Protein AF-A0A967ICH1-F1 (afdb_monomer)

Structure (mmCIF, N/CA/C/O backbone):
data_AF-A0A967ICH1-F1
#
_entry.id   AF-A0A967ICH1-F1
#
loop_
_atom_site.group_PDB
_atom_site.id
_atom_site.type_symbol
_atom_site.label_atom_id
_atom_site.label_alt_id
_atom_site.label_comp_id
_atom_site.label_asym_id
_atom_site.label_entity_id
_atom_site.label_seq_id
_atom_site.pdbx_PDB_ins_code
_atom_site.Cartn_x
_atom_site.Cartn_y
_atom_site.Cartn_z
_atom_site.occupancy
_atom_site.B_iso_or_equiv
_atom_site.auth_seq_id
_atom_site.auth_comp_id
_atom_site.auth_asym_id
_atom_site.auth_atom_id
_atom_site.pdbx_PDB_model_num
ATOM 1 N N . 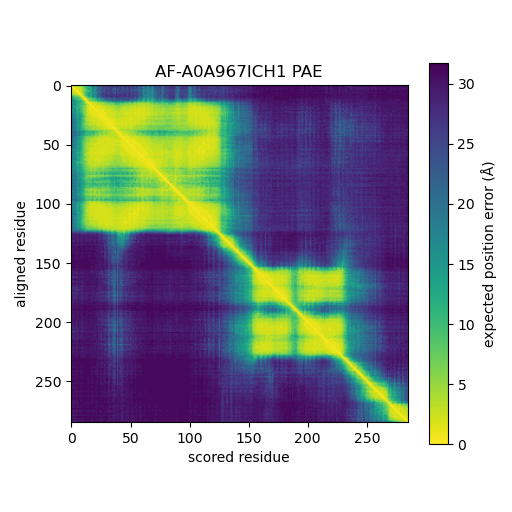VAL A 1 1 ? 42.378 14.847 -12.743 1.00 56.12 1 VAL A N 1
ATOM 2 C CA . VAL A 1 1 ? 42.112 13.665 -11.886 1.00 56.12 1 VAL A CA 1
ATOM 3 C C . VAL A 1 1 ? 40.626 13.331 -11.846 1.00 56.12 1 VAL A C 1
ATOM 5 O O . VAL A 1 1 ? 40.294 12.223 -12.226 1.00 56.12 1 VAL A O 1
ATOM 8 N N . SER A 1 2 ? 39.722 14.270 -11.544 1.00 55.91 2 SER A N 1
ATOM 9 C CA . SER A 1 2 ? 38.267 14.008 -11.501 1.00 55.91 2 SER A CA 1
ATOM 10 C C . SER A 1 2 ? 37.655 13.522 -12.825 1.00 55.91 2 SER A C 1
ATOM 12 O O . SER A 1 2 ? 36.865 12.591 -12.810 1.00 55.91 2 SER A O 1
ATOM 14 N N . TYR A 1 3 ? 38.068 14.068 -13.978 1.00 65.75 3 TYR A N 1
ATOM 15 C CA . TYR A 1 3 ? 37.611 13.594 -15.299 1.00 65.75 3 TYR A CA 1
ATOM 16 C C . TYR A 1 3 ? 38.128 12.183 -15.645 1.00 65.75 3 TYR A C 1
ATOM 18 O O . TYR A 1 3 ? 37.431 11.390 -16.268 1.00 65.75 3 TYR A O 1
ATOM 26 N N . LEU A 1 4 ? 39.340 11.843 -15.194 1.00 68.06 4 LEU A N 1
ATOM 27 C CA . LEU A 1 4 ? 39.956 10.532 -15.421 1.00 68.06 4 LEU A CA 1
ATOM 28 C C . LEU A 1 4 ? 39.374 9.474 -14.471 1.00 68.06 4 LEU A C 1
ATOM 30 O O . LEU A 1 4 ? 39.102 8.357 -14.890 1.00 68.06 4 LEU A O 1
ATOM 34 N N . PHE A 1 5 ? 39.106 9.858 -13.220 1.00 69.12 5 PHE A N 1
ATOM 35 C CA . PHE A 1 5 ? 38.410 9.045 -12.225 1.00 69.12 5 PHE A CA 1
ATOM 36 C C . PHE A 1 5 ? 36.960 8.776 -12.648 1.00 69.12 5 PHE A C 1
ATOM 38 O O . PHE A 1 5 ? 36.510 7.639 -12.597 1.00 69.12 5 PHE A O 1
ATOM 45 N N . TYR A 1 6 ? 36.262 9.789 -13.173 1.00 62.25 6 TYR A N 1
ATOM 46 C CA . TYR A 1 6 ? 34.928 9.638 -13.760 1.00 62.25 6 TYR A CA 1
ATOM 47 C C . TYR A 1 6 ? 34.913 8.639 -14.924 1.00 62.25 6 TYR A C 1
ATOM 49 O O . TYR A 1 6 ? 33.986 7.844 -15.028 1.00 62.25 6 TYR A O 1
ATOM 57 N N . ARG A 1 7 ? 35.952 8.635 -15.771 1.00 61.75 7 ARG A N 1
ATOM 58 C CA . ARG A 1 7 ? 36.054 7.735 -16.931 1.00 61.75 7 ARG A CA 1
ATOM 59 C C . ARG A 1 7 ? 36.493 6.308 -16.570 1.00 61.75 7 ARG A C 1
ATOM 61 O O . ARG A 1 7 ? 36.077 5.385 -17.247 1.00 61.75 7 ARG A O 1
ATOM 68 N N . LEU A 1 8 ? 37.295 6.133 -15.515 1.00 53.84 8 LEU A N 1
ATOM 69 C CA . LEU A 1 8 ? 37.788 4.826 -15.043 1.00 53.84 8 LEU A CA 1
ATOM 70 C C . LEU A 1 8 ? 36.816 4.109 -14.090 1.00 53.84 8 LEU A C 1
ATOM 72 O O . LEU A 1 8 ? 36.860 2.890 -13.984 1.00 53.84 8 LEU A O 1
ATOM 76 N N . VAL A 1 9 ? 35.949 4.851 -13.393 1.00 56.78 9 VAL A N 1
ATOM 77 C CA . VAL A 1 9 ? 34.941 4.302 -12.463 1.00 56.78 9 VAL A CA 1
ATOM 78 C C . VAL A 1 9 ? 33.555 4.166 -13.126 1.00 56.78 9 VAL A C 1
ATOM 80 O O . VAL A 1 9 ? 32.679 3.507 -12.576 1.00 56.78 9 VAL A O 1
ATOM 83 N N . SER A 1 10 ? 33.348 4.740 -14.322 1.00 49.12 10 SER A N 1
ATOM 84 C CA . SER A 1 10 ? 32.055 4.722 -15.043 1.00 49.12 10 SER A CA 1
ATOM 85 C C . SER A 1 10 ? 31.625 3.371 -15.623 1.00 49.12 10 SER A C 1
ATOM 87 O O . SER A 1 10 ? 30.471 3.254 -16.031 1.00 49.12 10 SER A O 1
ATOM 89 N N . ASP A 1 11 ? 32.498 2.363 -15.673 1.00 52.12 11 ASP A N 1
ATOM 90 C CA . ASP A 1 11 ? 32.153 1.074 -16.296 1.00 52.12 11 ASP A CA 1
ATOM 91 C C . ASP A 1 11 ? 31.276 0.173 -15.404 1.00 52.12 11 ASP A C 1
ATOM 93 O O . ASP A 1 11 ? 30.750 -0.834 -15.872 1.00 52.12 11 ASP A O 1
ATOM 97 N N . GLY A 1 12 ? 31.041 0.554 -14.141 1.00 55.78 12 GLY A N 1
ATOM 98 C CA . GLY A 1 12 ? 30.089 -0.108 -13.245 1.00 55.78 12 GLY A CA 1
ATOM 99 C C . GLY A 1 12 ? 28.970 0.831 -12.780 1.00 55.78 12 GLY A C 1
ATOM 100 O O . GLY A 1 12 ? 29.168 2.049 -12.726 1.00 55.78 12 GLY A O 1
ATOM 101 N N . PRO A 1 13 ? 27.783 0.311 -12.411 1.00 56.47 13 PRO A N 1
ATOM 102 C CA . PRO A 1 13 ? 26.790 1.116 -11.710 1.00 56.47 13 PRO A CA 1
ATOM 103 C C . PRO A 1 13 ? 27.432 1.717 -10.457 1.00 56.47 13 PRO A C 1
ATOM 105 O O . PRO A 1 13 ? 27.932 1.006 -9.584 1.00 56.47 13 PRO A O 1
ATOM 108 N N . THR A 1 14 ? 27.463 3.048 -10.383 1.00 71.00 14 THR A N 1
ATOM 109 C CA . THR A 1 14 ? 28.018 3.753 -9.228 1.00 71.00 14 THR A CA 1
ATOM 110 C C . THR A 1 14 ? 27.248 3.335 -7.976 1.00 71.00 14 THR A C 1
ATOM 112 O O . THR A 1 14 ? 26.035 3.134 -8.022 1.00 71.00 14 THR A O 1
ATOM 115 N N . LEU A 1 15 ? 27.925 3.221 -6.831 1.00 74.81 15 LEU A N 1
ATOM 116 C CA . LEU A 1 15 ? 27.295 2.835 -5.557 1.00 74.81 15 LEU A CA 1
ATOM 117 C C . LEU A 1 15 ? 26.055 3.698 -5.230 1.00 74.81 15 LEU A C 1
ATOM 119 O O . LEU A 1 15 ? 25.082 3.229 -4.643 1.00 74.81 15 LEU A O 1
ATOM 123 N N . VAL A 1 16 ? 26.072 4.951 -5.694 1.00 78.88 16 VAL A N 1
ATOM 124 C CA . VAL A 1 16 ? 24.955 5.900 -5.636 1.00 78.88 16 VAL A CA 1
ATOM 125 C C . VAL A 1 16 ? 23.722 5.395 -6.395 1.00 78.88 16 VAL A C 1
ATOM 127 O O . VAL A 1 16 ? 22.623 5.466 -5.853 1.00 78.88 16 VAL A O 1
ATOM 130 N N . ASN A 1 17 ? 23.869 4.841 -7.603 1.00 82.94 17 ASN A N 1
ATOM 131 C CA . ASN A 1 17 ? 22.743 4.312 -8.380 1.00 82.94 17 ASN A CA 1
ATOM 132 C C . ASN A 1 17 ? 22.052 3.148 -7.663 1.00 82.94 17 ASN A C 1
ATOM 134 O O . ASN A 1 17 ? 20.826 3.122 -7.597 1.00 82.94 17 ASN A O 1
ATOM 138 N N . ILE A 1 18 ? 22.817 2.232 -7.065 1.00 84.31 18 ILE A N 1
ATOM 139 C CA . ILE A 1 18 ? 22.260 1.111 -6.288 1.00 84.31 18 ILE A CA 1
ATOM 140 C C . ILE A 1 18 ? 21.469 1.639 -5.078 1.00 84.31 18 ILE A C 1
ATOM 142 O O . ILE A 1 18 ? 20.368 1.158 -4.785 1.00 84.31 18 ILE A O 1
ATOM 146 N N . GLY A 1 19 ? 21.991 2.676 -4.411 1.00 86.56 19 GLY A N 1
ATOM 147 C CA . GLY A 1 19 ? 21.297 3.369 -3.324 1.00 86.56 19 GLY A CA 1
ATOM 148 C C . GLY A 1 19 ? 19.988 4.027 -3.773 1.00 86.56 19 GLY A C 1
ATOM 149 O O . GLY A 1 19 ? 18.962 3.864 -3.116 1.00 86.56 19 GLY A O 1
ATOM 150 N N . LEU A 1 20 ? 19.991 4.709 -4.921 1.00 89.88 20 LEU A N 1
ATOM 151 C CA . LEU A 1 20 ? 18.799 5.346 -5.492 1.00 89.88 20 LEU A CA 1
ATOM 152 C C . LEU A 1 20 ? 17.738 4.317 -5.902 1.00 89.88 20 LEU A C 1
ATOM 154 O O . LEU A 1 20 ? 16.563 4.498 -5.588 1.00 89.88 20 LEU A O 1
ATOM 158 N N . ILE A 1 21 ? 18.139 3.214 -6.540 1.00 90.25 21 ILE A N 1
ATOM 159 C CA . ILE A 1 21 ? 17.236 2.114 -6.915 1.00 90.25 21 ILE A CA 1
ATOM 160 C C . ILE A 1 21 ? 16.555 1.534 -5.668 1.00 90.25 21 ILE A C 1
ATOM 162 O O . ILE A 1 21 ? 15.333 1.357 -5.655 1.00 90.25 21 ILE A O 1
ATOM 166 N N . SER A 1 22 ? 17.327 1.311 -4.600 1.00 91.06 22 SER A N 1
ATOM 167 C CA . SER A 1 22 ? 16.822 0.813 -3.313 1.00 91.06 22 SER A CA 1
ATOM 168 C C . SER A 1 22 ? 15.902 1.820 -2.616 1.00 91.06 22 SER A C 1
ATOM 170 O O . SER A 1 22 ? 14.885 1.437 -2.041 1.00 91.06 22 SER A O 1
ATOM 172 N N . PHE A 1 23 ? 16.210 3.116 -2.695 1.00 93.75 23 PHE A N 1
ATOM 173 C CA . PHE A 1 23 ? 15.355 4.171 -2.150 1.00 93.75 23 PHE A CA 1
ATOM 174 C C . PHE A 1 23 ? 13.996 4.226 -2.861 1.00 93.75 23 PHE A C 1
ATOM 176 O O . PHE A 1 23 ? 12.954 4.295 -2.206 1.00 93.75 23 PHE A O 1
ATOM 183 N N . VAL A 1 24 ? 13.983 4.121 -4.194 1.00 93.12 24 VAL A N 1
ATOM 184 C CA . VAL A 1 24 ? 12.730 4.035 -4.959 1.00 93.12 24 VAL A CA 1
ATOM 185 C C . VAL A 1 24 ? 11.949 2.775 -4.577 1.00 93.12 24 VAL A C 1
ATOM 187 O O . VAL A 1 24 ? 10.729 2.852 -4.431 1.00 93.12 24 VAL A O 1
ATOM 190 N N . ALA A 1 25 ? 12.623 1.647 -4.337 1.00 93.12 25 ALA A N 1
ATOM 191 C CA . ALA A 1 25 ? 11.970 0.431 -3.853 1.00 93.12 25 ALA A CA 1
ATOM 192 C C . ALA A 1 25 ? 11.290 0.653 -2.490 1.00 93.12 25 ALA A C 1
ATOM 194 O O . ALA A 1 25 ? 10.113 0.340 -2.324 1.00 93.12 25 ALA A O 1
ATOM 195 N N . ALA A 1 26 ? 11.992 1.269 -1.533 1.00 94.00 26 ALA A N 1
ATOM 196 C CA . ALA A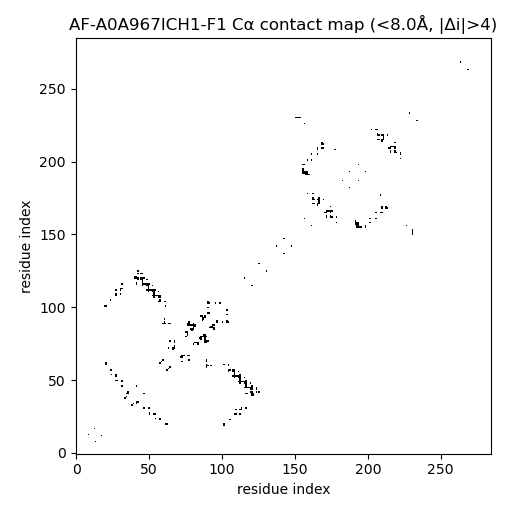 1 26 ? 11.435 1.594 -0.220 1.00 94.00 26 ALA A CA 1
ATOM 197 C C . ALA A 1 26 ? 10.250 2.576 -0.310 1.00 94.00 26 ALA A C 1
ATOM 199 O O . ALA A 1 26 ? 9.275 2.454 0.433 1.00 94.00 26 ALA A O 1
ATOM 200 N N . SER A 1 27 ? 10.285 3.519 -1.256 1.00 93.94 27 SER A N 1
ATOM 201 C CA . SER A 1 27 ? 9.186 4.471 -1.458 1.00 93.94 27 SER A CA 1
ATOM 202 C C . SER A 1 27 ? 7.864 3.806 -1.874 1.00 93.94 27 SER A C 1
ATOM 204 O O . SER A 1 27 ? 6.800 4.368 -1.618 1.00 93.94 27 SER A O 1
ATOM 206 N N . GLN A 1 28 ? 7.897 2.580 -2.417 1.00 93.56 28 GLN A N 1
ATOM 207 C CA . GLN A 1 28 ? 6.691 1.833 -2.803 1.00 93.56 28 GLN A CA 1
ATOM 208 C C . GLN A 1 28 ? 5.793 1.471 -1.615 1.00 93.56 28 GLN A C 1
ATOM 210 O O . GLN A 1 28 ? 4.601 1.228 -1.800 1.00 93.56 28 GLN A O 1
ATOM 215 N N . PHE A 1 29 ? 6.328 1.456 -0.393 1.00 93.94 29 PHE A N 1
ATOM 216 C CA . PHE A 1 29 ? 5.533 1.208 0.810 1.00 93.94 29 PHE A CA 1
ATOM 217 C C . PHE A 1 29 ? 4.752 2.445 1.270 1.00 93.94 29 PHE A C 1
ATOM 219 O O . PHE A 1 29 ? 3.736 2.306 1.953 1.00 93.94 29 PHE A O 1
ATOM 226 N N . ALA A 1 30 ? 5.178 3.653 0.881 1.00 94.19 30 ALA A N 1
ATOM 227 C CA . ALA A 1 30 ? 4.566 4.894 1.348 1.00 94.19 30 ALA A CA 1
ATOM 228 C C . ALA A 1 30 ? 3.066 5.008 0.993 1.00 94.19 30 ALA A C 1
ATOM 230 O O . ALA A 1 30 ? 2.288 5.307 1.900 1.00 94.19 30 ALA A O 1
ATOM 231 N N . PRO A 1 31 ? 2.607 4.710 -0.243 1.00 91.38 31 PRO A N 1
ATOM 232 C CA . PRO A 1 31 ? 1.183 4.726 -0.587 1.00 91.38 31 PRO A CA 1
ATOM 233 C C . PRO A 1 31 ? 0.308 3.849 0.305 1.00 91.38 31 PRO A C 1
ATOM 235 O O . PRO A 1 31 ? -0.762 4.278 0.729 1.00 91.38 31 PRO A O 1
ATOM 238 N N . VAL A 1 32 ? 0.761 2.633 0.613 1.00 92.25 32 VAL A N 1
ATOM 239 C CA . VAL A 1 32 ? -0.006 1.682 1.426 1.00 92.25 32 VAL A CA 1
ATOM 240 C C . VAL A 1 32 ? -0.035 2.104 2.888 1.00 92.25 32 VAL A C 1
ATOM 242 O O . VAL A 1 32 ? -1.092 2.038 3.511 1.00 92.25 32 VAL A O 1
ATOM 245 N N . LEU A 1 33 ? 1.086 2.589 3.428 1.00 90.88 33 LEU A N 1
ATOM 246 C CA . LEU A 1 33 ? 1.145 3.100 4.800 1.00 90.88 33 LEU A CA 1
ATOM 247 C C . LEU A 1 33 ? 0.241 4.326 4.980 1.00 90.88 33 LEU A C 1
ATOM 249 O O . LEU A 1 33 ? -0.565 4.375 5.909 1.00 90.88 33 LEU A O 1
ATOM 253 N N . LEU A 1 34 ? 0.330 5.292 4.061 1.00 89.56 34 LEU A N 1
ATOM 254 C CA . LEU A 1 34 ? -0.513 6.489 4.078 1.00 89.56 34 LEU A CA 1
ATOM 255 C C . LEU A 1 34 ? -1.985 6.140 3.824 1.00 89.56 34 LEU A C 1
ATOM 257 O O . LEU A 1 34 ? -2.867 6.654 4.511 1.00 89.56 34 LEU A O 1
ATOM 261 N N . GLY A 1 35 ? -2.258 5.231 2.887 1.00 87.81 35 GLY A N 1
ATOM 262 C CA . GLY A 1 35 ? -3.599 4.727 2.607 1.00 87.81 35 GLY A CA 1
ATOM 263 C C . GLY A 1 35 ? -4.222 4.038 3.819 1.00 87.81 35 GLY A C 1
ATOM 264 O O . GLY A 1 35 ? -5.357 4.338 4.168 1.00 87.81 35 GLY A O 1
ATOM 265 N N . GLY A 1 36 ? -3.475 3.184 4.518 1.00 83.38 36 GLY A N 1
ATOM 266 C CA . GLY A 1 36 ? -3.949 2.507 5.727 1.00 83.38 36 GLY A CA 1
ATOM 267 C C . GLY A 1 36 ? -4.203 3.451 6.907 1.00 83.38 36 GLY A C 1
ATOM 268 O O . GLY A 1 36 ? -5.128 3.214 7.681 1.00 83.38 36 GLY A O 1
ATOM 269 N N . LEU A 1 37 ? -3.421 4.530 7.036 1.00 81.00 37 LEU A N 1
ATOM 270 C CA . LEU A 1 37 ? -3.563 5.496 8.130 1.00 81.00 37 LEU A CA 1
ATOM 271 C C . LEU A 1 37 ? -4.696 6.507 7.894 1.00 81.00 37 LEU A C 1
ATOM 273 O O . LEU A 1 37 ? -5.449 6.814 8.817 1.00 81.00 37 LEU A O 1
ATOM 277 N N . PHE A 1 38 ? -4.814 7.036 6.672 1.00 81.69 38 PHE A N 1
ATOM 278 C CA . PHE A 1 38 ? -5.719 8.151 6.369 1.00 81.69 38 PHE A CA 1
ATOM 279 C C . PHE A 1 38 ? -6.975 7.742 5.592 1.00 81.69 38 PHE A C 1
ATOM 281 O O . PHE A 1 38 ? -7.989 8.441 5.661 1.00 81.69 38 PHE A O 1
ATOM 288 N N . TRP A 1 39 ? -6.958 6.625 4.856 1.00 85.06 39 TRP A N 1
ATOM 289 C CA . TRP A 1 39 ? -8.060 6.242 3.977 1.00 85.06 39 TRP A CA 1
ATOM 290 C C . TRP A 1 39 ? -8.850 5.053 4.524 1.00 85.06 39 TRP A C 1
ATOM 292 O O . TRP A 1 39 ? -8.504 3.891 4.345 1.00 85.06 39 TRP A O 1
ATOM 302 N N . ARG A 1 40 ? -10.020 5.342 5.107 1.00 73.88 40 ARG A N 1
ATOM 303 C CA . ARG A 1 40 ? -10.901 4.333 5.731 1.00 73.88 40 ARG A CA 1
ATOM 304 C C . ARG A 1 40 ? -11.381 3.209 4.796 1.00 73.88 40 ARG A C 1
ATOM 306 O O . ARG A 1 40 ? -11.891 2.208 5.283 1.00 73.88 40 ARG A O 1
ATOM 313 N N . ARG A 1 41 ? -11.292 3.391 3.473 1.00 78.00 41 ARG A N 1
ATOM 314 C CA . ARG A 1 41 ? -11.673 2.375 2.475 1.00 78.00 41 ARG A CA 1
ATOM 315 C C . ARG A 1 41 ? -10.493 1.534 1.980 1.00 78.00 41 ARG A C 1
ATOM 317 O O . ARG A 1 41 ? -10.737 0.593 1.235 1.00 78.00 41 ARG A O 1
ATOM 324 N N . ALA A 1 42 ? -9.253 1.844 2.369 1.00 81.56 42 ALA A N 1
ATOM 325 C CA . ALA A 1 42 ? -8.100 1.031 2.002 1.00 81.56 42 ALA A CA 1
ATOM 326 C C . ALA A 1 42 ? -8.261 -0.390 2.562 1.00 81.56 42 ALA A C 1
ATOM 328 O O . ALA A 1 42 ? -8.533 -0.567 3.750 1.00 81.56 42 ALA A O 1
ATOM 329 N N . ASN A 1 43 ? -8.118 -1.401 1.704 1.00 84.12 43 ASN A N 1
ATOM 330 C CA . ASN A 1 43 ? -8.268 -2.806 2.082 1.00 84.12 43 ASN A CA 1
ATOM 331 C C . ASN A 1 43 ? -6.994 -3.612 1.774 1.00 84.12 43 ASN A C 1
ATOM 333 O O . ASN A 1 43 ? -6.136 -3.180 0.999 1.00 84.12 43 ASN A O 1
ATOM 337 N N . LEU A 1 44 ? -6.865 -4.797 2.386 1.00 85.69 44 LEU A N 1
ATOM 338 C CA . LEU A 1 44 ? -5.678 -5.648 2.244 1.00 85.69 44 LEU A CA 1
ATOM 339 C C . LEU A 1 44 ? -5.429 -6.055 0.784 1.00 85.69 44 LEU A C 1
ATOM 341 O O . LEU A 1 44 ? -4.288 -6.077 0.333 1.00 85.69 44 LEU A O 1
ATOM 345 N N . LYS A 1 45 ? -6.496 -6.340 0.029 1.00 87.50 45 LYS A N 1
ATOM 346 C CA . LYS A 1 45 ? -6.408 -6.745 -1.382 1.00 87.50 45 LYS A CA 1
ATOM 347 C C . LYS A 1 45 ? -5.859 -5.624 -2.267 1.00 87.50 45 LYS A C 1
ATOM 349 O O . LYS A 1 45 ? -4.991 -5.875 -3.096 1.00 87.50 45 LYS A O 1
ATOM 354 N N . GLY A 1 46 ? -6.322 -4.395 -2.062 1.00 88.75 46 GLY A N 1
ATOM 355 C CA . GLY A 1 46 ? -5.844 -3.197 -2.740 1.00 88.75 46 GLY A CA 1
ATOM 356 C C . GLY A 1 46 ? -4.408 -2.870 -2.355 1.00 88.75 46 GLY A C 1
ATOM 357 O O . GLY A 1 46 ? -3.605 -2.580 -3.233 1.00 88.75 46 GLY A O 1
ATOM 358 N N . ALA A 1 47 ? -4.048 -3.002 -1.077 1.00 91.12 47 ALA A N 1
ATOM 359 C CA . ALA A 1 47 ? -2.667 -2.855 -0.621 1.00 91.12 47 ALA A CA 1
ATOM 360 C C . ALA A 1 47 ? -1.721 -3.879 -1.268 1.00 91.12 47 ALA A C 1
ATOM 362 O O . ALA A 1 47 ? -0.678 -3.502 -1.803 1.00 91.12 47 ALA A O 1
ATOM 363 N N . ALA A 1 48 ? -2.100 -5.159 -1.274 1.00 92.44 48 ALA A N 1
ATOM 364 C CA . ALA A 1 48 ? -1.309 -6.224 -1.884 1.00 92.44 48 ALA A CA 1
ATOM 365 C C . ALA A 1 48 ? -1.160 -6.029 -3.401 1.00 92.44 48 ALA A C 1
ATOM 367 O O . ALA A 1 48 ? -0.054 -6.132 -3.934 1.00 92.44 48 ALA A O 1
ATOM 368 N N . ALA A 1 49 ? -2.250 -5.696 -4.095 1.00 93.44 49 ALA A N 1
ATOM 369 C CA . ALA A 1 49 ? -2.215 -5.428 -5.527 1.00 93.44 49 ALA A CA 1
ATOM 370 C C . ALA A 1 49 ? -1.414 -4.166 -5.868 1.00 93.44 49 ALA A C 1
ATOM 372 O O . ALA A 1 49 ? -0.602 -4.204 -6.784 1.00 93.44 49 ALA A O 1
ATOM 373 N N . GLY A 1 50 ? -1.580 -3.083 -5.103 1.00 93.12 50 GLY A N 1
ATOM 374 C CA . GLY A 1 50 ? -0.804 -1.848 -5.234 1.00 93.12 50 GLY A CA 1
ATOM 375 C C . GLY A 1 50 ? 0.695 -2.096 -5.123 1.00 93.12 50 GLY A C 1
ATOM 376 O O . GLY A 1 50 ? 1.445 -1.757 -6.038 1.00 93.12 50 GLY A O 1
ATOM 377 N N . LEU A 1 51 ? 1.124 -2.781 -4.061 1.00 95.19 51 LEU A N 1
ATOM 378 C CA . LEU A 1 51 ? 2.530 -3.148 -3.874 1.00 95.19 51 LEU A CA 1
ATOM 379 C C . LEU A 1 51 ? 3.045 -4.045 -4.995 1.00 95.19 51 LEU A C 1
ATOM 381 O O . LEU A 1 51 ? 4.142 -3.816 -5.491 1.00 95.19 51 LEU A O 1
ATOM 385 N N . THR A 1 52 ? 2.256 -5.030 -5.424 1.00 96.25 52 THR A N 1
ATOM 386 C CA . THR A 1 52 ? 2.662 -5.951 -6.493 1.00 96.25 52 THR A CA 1
ATOM 387 C C . THR A 1 52 ? 2.812 -5.215 -7.824 1.00 96.25 52 THR A C 1
ATOM 389 O O . THR A 1 52 ? 3.847 -5.329 -8.475 1.00 96.25 52 THR A O 1
ATOM 392 N N . CYS A 1 53 ? 1.824 -4.406 -8.216 1.00 95.88 53 CYS A N 1
ATOM 393 C CA . CYS A 1 53 ? 1.879 -3.610 -9.440 1.00 95.88 53 CYS A CA 1
ATOM 394 C C . CYS A 1 53 ? 3.036 -2.602 -9.408 1.00 95.88 53 CYS A C 1
ATOM 396 O O . CYS A 1 53 ? 3.809 -2.533 -10.363 1.00 95.88 53 CYS A O 1
ATOM 398 N N . GLY A 1 54 ? 3.198 -1.866 -8.305 1.00 94.88 54 GLY A N 1
ATOM 399 C CA . GLY A 1 54 ? 4.298 -0.919 -8.127 1.00 94.88 54 GLY A CA 1
ATOM 400 C C . GLY A 1 54 ? 5.670 -1.586 -8.192 1.00 94.88 54 GLY A C 1
ATOM 401 O O . GLY A 1 54 ? 6.549 -1.114 -8.913 1.00 94.88 54 GLY A O 1
ATOM 402 N N . ALA A 1 55 ? 5.839 -2.719 -7.505 1.00 95.25 55 ALA A N 1
ATOM 403 C CA . ALA A 1 55 ? 7.076 -3.495 -7.508 1.00 95.25 55 ALA A CA 1
ATOM 404 C C . ALA A 1 55 ? 7.410 -4.050 -8.897 1.00 95.25 55 ALA A C 1
ATOM 406 O O . ALA A 1 55 ? 8.565 -3.979 -9.307 1.00 95.25 55 ALA A O 1
ATOM 407 N N . LEU A 1 56 ? 6.423 -4.551 -9.647 1.00 95.81 56 LEU A N 1
ATOM 408 C CA . LEU A 1 56 ? 6.636 -5.034 -11.015 1.00 95.81 56 LEU A CA 1
ATOM 409 C C . LEU A 1 56 ? 7.078 -3.908 -11.952 1.00 95.81 56 LEU A C 1
ATOM 411 O O . LEU A 1 56 ? 8.032 -4.081 -12.709 1.00 95.81 56 LEU A O 1
ATOM 415 N N . VAL A 1 57 ? 6.429 -2.744 -11.880 1.00 94.88 57 VAL A N 1
ATOM 416 C CA . VAL A 1 57 ? 6.797 -1.583 -12.703 1.00 94.88 57 VAL A CA 1
ATOM 417 C C . VAL A 1 57 ? 8.177 -1.054 -12.311 1.00 94.88 57 VAL A C 1
ATOM 419 O O . VAL A 1 57 ? 8.994 -0.772 -13.184 1.00 94.88 57 VAL A O 1
ATOM 422 N N . TRP A 1 58 ? 8.484 -0.960 -11.018 1.00 95.38 58 TRP A N 1
ATOM 423 C CA . TRP A 1 58 ? 9.816 -0.586 -10.534 1.00 95.38 58 TRP A CA 1
ATOM 424 C C . TRP A 1 58 ? 10.893 -1.569 -11.006 1.00 95.38 58 TRP A C 1
ATOM 426 O O . TRP A 1 58 ? 11.915 -1.154 -11.550 1.00 95.38 58 TRP A O 1
ATOM 436 N N . PHE A 1 59 ? 10.648 -2.871 -10.856 1.00 93.12 59 PHE A N 1
ATOM 437 C CA . PHE A 1 59 ? 11.571 -3.914 -11.288 1.00 93.12 59 PHE A CA 1
ATOM 438 C C . PHE A 1 59 ? 11.818 -3.812 -12.794 1.00 93.12 59 PHE A C 1
ATOM 440 O O . PHE A 1 59 ? 12.958 -3.806 -13.254 1.00 93.12 59 PHE A O 1
ATOM 447 N N . PHE A 1 60 ? 10.748 -3.641 -13.565 1.00 92.56 60 PHE A N 1
ATOM 448 C CA . PHE A 1 60 ? 10.836 -3.493 -15.006 1.00 92.56 60 PHE A CA 1
ATOM 449 C C . PHE A 1 60 ? 11.595 -2.231 -15.441 1.00 92.56 60 PHE A C 1
ATOM 451 O O . PHE A 1 60 ? 12.367 -2.283 -16.389 1.00 92.56 60 PHE A O 1
ATOM 458 N N . THR A 1 61 ? 11.398 -1.101 -14.766 1.00 92.06 61 THR A N 1
ATOM 459 C CA . THR A 1 61 ? 11.973 0.192 -15.180 1.00 92.06 61 THR A CA 1
ATOM 460 C C . THR A 1 61 ? 13.391 0.429 -14.654 1.00 92.06 61 THR A C 1
ATOM 462 O O . THR A 1 61 ? 14.162 1.111 -15.326 1.00 92.06 61 THR A O 1
ATOM 465 N N . LEU A 1 62 ? 13.766 -0.136 -13.496 1.00 91.12 62 LEU A N 1
ATOM 466 C CA . LEU A 1 62 ? 15.083 0.071 -12.870 1.00 91.12 62 LEU A CA 1
ATOM 467 C C . LEU A 1 62 ? 15.971 -1.168 -12.831 1.00 91.12 62 LEU A C 1
ATOM 469 O O . LEU A 1 62 ? 17.170 -1.053 -13.059 1.00 91.12 62 LEU A O 1
ATOM 473 N N . VAL A 1 63 ? 15.414 -2.346 -12.550 1.00 90.12 63 VAL A N 1
ATOM 474 C CA . VAL A 1 63 ? 16.221 -3.565 -12.392 1.00 90.12 63 VAL A CA 1
ATOM 475 C C . VAL A 1 63 ? 16.549 -4.166 -13.758 1.00 90.12 63 VAL A C 1
ATOM 477 O O . VAL A 1 63 ? 17.707 -4.470 -14.027 1.00 90.12 63 VAL A O 1
ATOM 480 N N . VAL A 1 64 ? 15.576 -4.257 -14.669 1.00 90.44 64 VAL A N 1
ATOM 481 C CA . VAL A 1 64 ? 15.794 -4.832 -16.011 1.00 90.44 64 VAL A CA 1
ATOM 482 C C . VAL A 1 64 ? 16.896 -4.119 -16.812 1.00 90.44 64 VAL A C 1
ATOM 484 O O . VAL A 1 64 ? 17.745 -4.827 -17.351 1.00 90.44 64 VAL A O 1
ATOM 487 N N . PRO A 1 65 ? 16.974 -2.773 -16.890 1.00 87.94 65 PRO A N 1
ATOM 488 C CA . PRO A 1 65 ? 18.084 -2.107 -17.578 1.00 87.94 65 PRO A CA 1
ATOM 489 C C . PRO A 1 65 ? 19.458 -2.470 -17.012 1.00 87.94 65 PRO A C 1
ATOM 491 O O . PRO A 1 65 ? 20.406 -2.631 -17.775 1.00 87.94 65 PRO A O 1
ATOM 494 N N . GLU A 1 66 ? 19.567 -2.642 -15.695 1.00 86.81 66 GLU A N 1
ATOM 495 C CA . GLU A 1 66 ? 20.815 -3.059 -15.052 1.00 86.81 66 GLU A CA 1
ATOM 496 C C . GLU A 1 66 ? 21.158 -4.522 -15.380 1.00 86.81 66 GLU A C 1
ATOM 498 O O . GLU A 1 66 ? 22.321 -4.831 -15.632 1.00 86.81 66 GLU A O 1
ATOM 503 N N . LEU A 1 67 ? 20.164 -5.414 -15.498 1.00 86.88 67 LEU A N 1
ATOM 504 C CA . LEU A 1 67 ? 20.383 -6.784 -15.986 1.00 86.88 67 LEU A CA 1
ATOM 505 C C . LEU A 1 67 ? 20.853 -6.815 -17.446 1.00 86.88 67 LEU A C 1
ATOM 507 O O . LEU A 1 67 ? 21.710 -7.628 -17.791 1.00 86.88 67 LEU A O 1
ATOM 511 N N . VAL A 1 68 ? 20.311 -5.938 -18.296 1.00 87.94 68 VAL A N 1
ATOM 512 C CA . VAL A 1 68 ? 20.755 -5.806 -19.692 1.00 87.94 68 VAL A CA 1
ATOM 513 C C . VAL A 1 68 ? 22.210 -5.341 -19.741 1.00 87.94 68 VAL A C 1
ATOM 515 O O . VAL A 1 68 ? 23.023 -5.950 -20.427 1.00 87.94 68 VAL A O 1
ATOM 518 N N . ARG A 1 69 ? 22.578 -4.325 -18.949 1.00 84.19 69 ARG A N 1
ATOM 519 C CA . ARG A 1 69 ? 23.969 -3.839 -18.853 1.00 84.19 69 ARG A CA 1
ATOM 520 C C . ARG A 1 69 ? 24.933 -4.899 -18.326 1.00 84.19 69 ARG A C 1
ATOM 522 O O . ARG A 1 69 ? 26.086 -4.930 -18.738 1.00 84.19 69 ARG A O 1
ATOM 529 N N . ALA A 1 70 ? 24.464 -5.765 -17.433 1.00 83.00 70 ALA A N 1
ATOM 530 C CA . ALA A 1 70 ? 25.233 -6.897 -16.932 1.00 83.00 70 ALA A CA 1
ATOM 531 C C . ALA A 1 70 ? 25.324 -8.069 -17.935 1.00 83.00 70 ALA A C 1
ATOM 533 O O . ALA A 1 70 ? 25.998 -9.055 -17.645 1.00 83.00 70 ALA A O 1
ATOM 534 N N . GLY A 1 71 ? 24.641 -7.995 -19.085 1.00 83.56 71 GLY A N 1
ATOM 535 C CA . GLY A 1 71 ? 24.631 -9.032 -20.121 1.00 83.56 71 GLY A CA 1
ATOM 536 C C . GLY A 1 71 ? 23.710 -10.224 -19.833 1.00 83.56 71 GLY A C 1
ATOM 537 O O . GLY A 1 71 ? 23.791 -11.237 -20.521 1.00 83.56 71 GLY A O 1
ATOM 538 N N . TRP A 1 72 ? 22.837 -10.133 -18.825 1.00 85.06 72 TRP A N 1
ATOM 539 C CA . TRP A 1 72 ? 21.909 -11.213 -18.456 1.00 85.06 72 TRP A CA 1
ATOM 540 C C . TRP A 1 72 ? 20.640 -11.224 -19.316 1.00 85.06 72 TRP A C 1
ATOM 542 O O . TRP A 1 72 ? 19.962 -12.246 -19.404 1.00 85.06 72 TRP A O 1
ATOM 552 N N . VAL A 1 73 ? 20.290 -10.084 -19.918 1.00 87.19 73 VAL A N 1
ATOM 553 C CA . VAL A 1 73 ? 19.074 -9.880 -20.718 1.00 87.19 73 VAL A CA 1
ATOM 554 C C . VAL A 1 73 ? 19.451 -9.243 -22.056 1.00 87.19 73 VAL A C 1
ATOM 556 O O . VAL A 1 73 ? 20.358 -8.418 -22.109 1.00 87.19 73 VAL A O 1
ATOM 559 N N . ASP A 1 74 ? 18.741 -9.613 -23.125 1.00 87.69 74 ASP A N 1
ATOM 560 C CA . ASP A 1 74 ? 18.964 -9.090 -24.478 1.00 87.69 74 ASP A CA 1
ATOM 561 C C . ASP A 1 74 ? 18.843 -7.556 -24.545 1.00 87.69 74 ASP A C 1
ATOM 563 O O . ASP A 1 74 ? 17.879 -6.960 -24.049 1.00 87.69 74 ASP A O 1
ATOM 567 N N . GLU A 1 75 ? 19.778 -6.911 -25.246 1.00 84.75 75 GLU A N 1
ATOM 568 C CA . GLU A 1 75 ? 19.774 -5.457 -25.471 1.00 84.75 75 GLU A CA 1
ATOM 569 C C . GLU A 1 75 ? 18.538 -4.985 -26.256 1.00 84.75 75 GLU A C 1
ATOM 571 O O . GLU A 1 75 ? 18.113 -3.825 -26.158 1.00 84.75 75 GLU A O 1
ATOM 576 N N . GLY A 1 76 ? 17.898 -5.899 -26.993 1.00 82.62 76 GLY A N 1
ATOM 577 C CA . GLY A 1 76 ? 16.633 -5.675 -27.681 1.00 82.62 76 GLY A CA 1
ATOM 578 C C . GLY A 1 76 ? 15.514 -5.158 -26.774 1.00 82.62 76 GLY A C 1
ATOM 579 O O . GLY A 1 76 ? 14.655 -4.421 -27.255 1.00 82.62 76 GLY A O 1
ATOM 580 N N . VAL A 1 77 ? 15.539 -5.463 -25.472 1.00 85.00 77 VAL A N 1
ATOM 581 C CA . VAL A 1 77 ? 14.518 -5.004 -24.511 1.00 85.00 77 VAL A CA 1
ATOM 582 C C . VAL A 1 77 ? 14.563 -3.485 -24.306 1.00 85.00 77 VAL A C 1
ATOM 584 O O . VAL A 1 77 ? 13.520 -2.852 -24.146 1.00 85.00 77 VAL A O 1
ATOM 587 N N . LEU A 1 78 ? 15.746 -2.866 -24.362 1.00 82.94 78 LEU A N 1
ATOM 588 C CA . LEU A 1 78 ? 15.896 -1.411 -24.223 1.00 82.94 78 LEU A CA 1
ATOM 589 C C . LEU A 1 78 ? 15.538 -0.663 -25.516 1.00 82.94 78 LEU A C 1
ATOM 591 O O . LEU A 1 78 ? 14.968 0.432 -25.478 1.00 82.94 78 LEU A O 1
ATOM 595 N N . SER A 1 79 ? 15.869 -1.244 -26.670 1.00 80.75 79 SER A N 1
ATOM 596 C CA . SER A 1 79 ? 15.690 -0.610 -27.983 1.00 80.75 79 SER A CA 1
ATOM 597 C C . SER A 1 79 ? 14.290 -0.821 -28.562 1.00 80.75 79 SER A C 1
ATOM 599 O O . SER A 1 79 ? 13.650 0.141 -28.979 1.00 80.75 79 SER A O 1
ATOM 601 N N . ARG A 1 80 ? 13.790 -2.061 -28.552 1.00 79.00 80 ARG A N 1
ATOM 602 C CA . ARG A 1 80 ? 12.491 -2.447 -29.128 1.00 79.00 80 ARG A CA 1
ATOM 603 C C . ARG A 1 80 ? 11.372 -2.543 -28.088 1.00 79.00 80 ARG A C 1
ATOM 605 O O . ARG A 1 80 ? 10.212 -2.629 -28.472 1.00 79.00 80 ARG A O 1
ATOM 612 N N . GLY A 1 81 ? 11.708 -2.492 -26.799 1.00 82.25 81 GLY A N 1
ATOM 613 C CA . GLY A 1 81 ? 10.767 -2.718 -25.703 1.00 82.25 81 GLY A CA 1
ATOM 614 C C . GLY A 1 81 ? 10.492 -4.203 -25.464 1.00 82.25 81 GLY A C 1
ATOM 615 O O . GLY A 1 81 ? 10.926 -5.075 -26.224 1.00 82.25 81 GLY A O 1
ATOM 616 N N . LEU A 1 82 ? 9.777 -4.511 -24.382 1.00 80.69 82 LEU A N 1
ATOM 617 C CA . LEU A 1 82 ? 9.434 -5.891 -24.038 1.00 80.69 82 LEU A CA 1
ATOM 618 C C . LEU A 1 82 ? 8.594 -6.523 -25.165 1.00 80.69 82 LEU A C 1
ATOM 620 O O . LEU A 1 82 ? 7.647 -5.909 -25.648 1.00 80.69 82 LEU A O 1
ATOM 624 N N . PHE A 1 83 ? 8.957 -7.729 -25.614 1.00 79.06 83 PHE A N 1
ATOM 625 C CA . PHE A 1 83 ? 8.316 -8.437 -26.741 1.00 79.06 83 PHE A CA 1
ATOM 626 C C . PHE A 1 83 ? 8.326 -7.696 -28.097 1.00 79.06 83 PHE A C 1
ATOM 628 O O . PHE A 1 83 ? 7.591 -8.069 -29.008 1.00 79.06 83 PHE A O 1
ATOM 635 N N . GLY A 1 84 ? 9.164 -6.664 -28.262 1.00 77.31 84 GLY A N 1
ATOM 636 C CA . GLY A 1 84 ? 9.222 -5.856 -29.489 1.00 77.31 8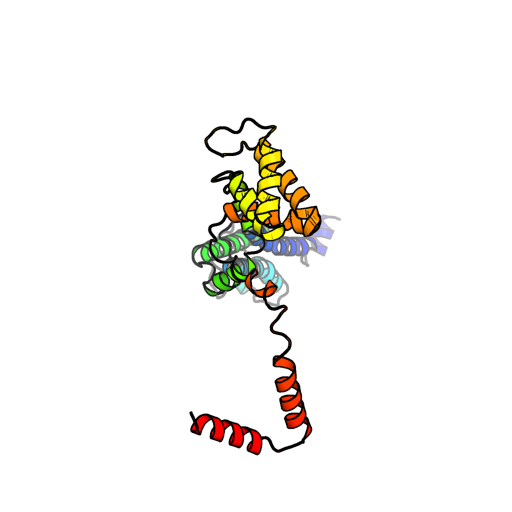4 GLY A CA 1
ATOM 637 C C . GLY A 1 84 ? 8.184 -4.732 -29.554 1.00 77.31 84 GLY A C 1
ATOM 638 O O . GLY A 1 84 ? 7.981 -4.130 -30.608 1.00 77.31 84 GLY A O 1
ATOM 639 N N . TRP A 1 85 ? 7.512 -4.456 -28.439 1.00 82.75 85 TRP A N 1
ATOM 640 C CA . TRP A 1 85 ? 6.534 -3.389 -28.308 1.00 82.75 85 TRP A CA 1
ATOM 641 C C . TRP A 1 85 ? 7.192 -2.081 -27.850 1.00 82.75 85 TRP A C 1
ATOM 643 O O . TRP A 1 85 ? 7.556 -1.931 -26.684 1.00 82.75 85 TRP A O 1
ATOM 653 N N . SER A 1 86 ? 7.262 -1.089 -28.743 1.00 79.62 86 SER A N 1
ATOM 654 C CA . SER A 1 86 ? 8.000 0.171 -28.534 1.00 79.62 86 SER A CA 1
ATOM 655 C C . SER A 1 86 ? 7.525 1.021 -27.346 1.00 79.62 86 SER A C 1
ATOM 657 O O . SER A 1 86 ? 8.324 1.724 -26.737 1.00 79.62 86 SER A O 1
ATOM 659 N N . TRP A 1 87 ? 6.250 0.936 -26.970 1.00 83.81 87 TRP A N 1
ATOM 660 C CA . TRP A 1 87 ? 5.683 1.550 -25.760 1.00 83.81 87 TRP A CA 1
ATOM 661 C C . TRP A 1 87 ? 6.044 0.844 -24.434 1.00 83.81 87 TRP A C 1
ATOM 663 O O . TRP A 1 87 ? 5.896 1.452 -23.378 1.00 83.81 87 TRP A O 1
ATOM 673 N N . LEU A 1 88 ? 6.554 -0.395 -24.442 1.00 86.06 88 LEU A N 1
ATOM 674 C CA . LEU A 1 88 ? 7.032 -1.108 -23.244 1.00 86.06 88 LEU A CA 1
ATOM 675 C C . LEU A 1 88 ? 8.558 -1.020 -23.135 1.00 86.06 88 LEU A C 1
ATOM 677 O O . LEU A 1 88 ? 9.243 -2.012 -22.891 1.00 86.06 88 LEU A O 1
ATOM 681 N N . ARG A 1 89 ? 9.128 0.163 -23.348 1.00 86.75 89 ARG A N 1
ATOM 682 C CA . ARG A 1 89 ? 10.557 0.384 -23.112 1.00 86.75 89 ARG A CA 1
ATOM 683 C C . ARG A 1 89 ? 10.769 0.733 -21.636 1.00 86.75 89 ARG A C 1
ATOM 685 O O . ARG A 1 89 ? 10.127 1.668 -21.167 1.00 86.75 89 ARG A O 1
ATOM 692 N N . PRO A 1 90 ? 11.671 0.052 -20.903 1.00 84.94 90 PRO A N 1
ATOM 693 C CA . PRO A 1 90 ? 11.912 0.308 -19.477 1.00 84.94 90 PRO A CA 1
ATOM 694 C C . PRO A 1 90 ? 12.167 1.775 -19.105 1.00 84.94 90 PRO A C 1
ATOM 696 O O . PRO A 1 90 ? 11.727 2.236 -18.060 1.00 84.94 90 PRO A O 1
ATOM 699 N N . GLN A 1 91 ? 12.878 2.510 -19.962 1.00 85.88 91 GLN A N 1
ATOM 700 C CA . GLN A 1 91 ? 13.260 3.909 -19.723 1.00 85.88 91 GLN A CA 1
ATOM 701 C C . GLN A 1 91 ? 12.337 4.924 -20.416 1.00 85.88 91 GLN A C 1
ATOM 703 O O . GLN A 1 91 ? 12.509 6.125 -20.245 1.00 85.88 91 GLN A O 1
ATOM 708 N N . ALA A 1 92 ? 11.381 4.443 -21.210 1.00 86.38 92 ALA A N 1
ATOM 709 C CA . ALA A 1 92 ? 10.472 5.252 -22.015 1.00 86.38 92 ALA A CA 1
ATOM 710 C C . ALA A 1 92 ? 9.089 4.587 -22.055 1.00 86.38 92 ALA A C 1
ATOM 712 O O . ALA A 1 92 ? 8.493 4.397 -23.119 1.00 86.38 92 ALA A O 1
ATOM 713 N N . LEU A 1 93 ? 8.598 4.173 -20.884 1.00 86.19 93 LEU A N 1
ATOM 714 C CA . LEU A 1 93 ? 7.303 3.526 -20.740 1.00 86.19 93 LEU A CA 1
ATOM 715 C C . LEU A 1 93 ? 6.217 4.455 -21.297 1.00 86.19 93 LEU A C 1
ATOM 717 O O . LEU A 1 93 ? 6.183 5.649 -20.987 1.00 86.19 93 LEU A O 1
ATOM 721 N N . PHE A 1 94 ? 5.367 3.906 -22.160 1.00 86.00 94 PHE A N 1
ATOM 722 C CA . PHE A 1 94 ? 4.334 4.626 -22.905 1.00 86.00 94 PHE A CA 1
ATOM 723 C C . PHE A 1 94 ? 4.854 5.783 -23.780 1.00 86.00 94 PHE A C 1
ATOM 725 O O . PHE A 1 94 ? 4.107 6.706 -24.090 1.00 86.00 94 PHE A O 1
ATOM 732 N N . GLY A 1 95 ? 6.126 5.736 -24.199 1.00 81.38 95 GLY A N 1
ATOM 733 C CA . GLY A 1 95 ? 6.742 6.748 -25.067 1.00 81.38 95 GLY A CA 1
ATOM 734 C C . GLY A 1 95 ? 7.137 8.043 -24.351 1.00 81.38 95 GLY A C 1
ATOM 735 O O . GLY A 1 95 ? 7.451 9.037 -25.003 1.00 81.38 95 GLY A O 1
ATOM 736 N N . LEU A 1 96 ? 7.121 8.059 -23.014 1.00 85.06 96 LEU A N 1
ATOM 737 C CA . LEU A 1 96 ? 7.469 9.239 -22.226 1.00 85.06 96 LEU A CA 1
ATOM 738 C C . LEU A 1 96 ? 8.988 9.330 -21.990 1.00 85.06 96 LEU A C 1
ATOM 740 O O . LEU A 1 96 ? 9.495 8.814 -20.996 1.00 85.06 96 LEU A O 1
ATOM 744 N N . GLU A 1 97 ? 9.695 10.029 -22.879 1.00 83.50 97 GLU A N 1
ATOM 745 C CA . GLU A 1 97 ? 11.165 10.195 -22.834 1.00 83.50 97 GLU A CA 1
ATOM 746 C C . GLU A 1 97 ? 11.633 11.484 -22.128 1.00 83.50 97 GLU A C 1
ATOM 748 O O . GLU A 1 97 ? 12.820 11.669 -21.878 1.00 83.50 97 GLU A O 1
ATOM 753 N N . ALA A 1 98 ? 10.712 12.384 -21.772 1.00 84.50 98 ALA A N 1
ATOM 754 C CA . ALA A 1 98 ? 11.051 13.702 -21.221 1.00 84.50 98 ALA A CA 1
ATOM 755 C C . ALA A 1 98 ? 11.591 13.676 -19.775 1.00 84.50 98 ALA A C 1
ATOM 757 O O . ALA A 1 98 ? 12.086 14.692 -19.285 1.00 84.50 98 ALA A O 1
ATOM 758 N N . LEU A 1 99 ? 11.468 12.548 -19.068 1.00 85.88 99 LEU A N 1
ATOM 759 C CA . LEU A 1 99 ? 11.846 12.427 -17.660 1.00 85.88 99 LEU A CA 1
ATOM 760 C C . LEU A 1 99 ? 13.208 11.736 -17.496 1.00 85.88 99 LEU A C 1
ATOM 762 O O . LEU A 1 99 ? 13.479 10.752 -18.182 1.00 85.88 99 LEU A O 1
ATOM 766 N N . PRO A 1 100 ? 14.034 12.161 -16.519 1.00 88.88 100 PRO A N 1
ATOM 767 C CA . PRO A 1 100 ? 15.188 11.379 -16.088 1.00 88.88 100 PRO A CA 1
ATOM 768 C C . PRO A 1 100 ? 14.777 9.955 -15.692 1.00 88.88 100 PRO A C 1
ATOM 770 O O . PRO A 1 100 ? 13.725 9.771 -15.078 1.00 88.88 100 PRO A O 1
ATOM 773 N N . TRP A 1 101 ? 15.630 8.962 -15.964 1.00 85.75 101 TRP A N 1
ATOM 774 C CA . TRP A 1 101 ? 15.337 7.533 -15.751 1.00 85.75 101 TRP A CA 1
ATOM 775 C C . TRP A 1 101 ? 14.783 7.213 -14.350 1.00 85.75 101 TRP A C 1
ATOM 777 O O . TRP A 1 101 ? 13.811 6.472 -14.216 1.00 85.75 101 TRP A O 1
ATOM 787 N N . LEU A 1 102 ? 15.347 7.827 -13.304 1.00 89.56 102 LEU A N 1
ATOM 788 C CA . LEU A 1 102 ? 14.904 7.621 -11.925 1.00 89.56 102 LEU A CA 1
ATOM 789 C C . LEU A 1 102 ? 13.514 8.221 -11.665 1.00 89.56 102 LEU A C 1
ATOM 791 O O . LEU A 1 102 ? 12.677 7.597 -11.016 1.00 89.56 102 LEU A O 1
ATOM 795 N N . ALA A 1 103 ? 13.262 9.425 -12.185 1.00 90.88 103 ALA A N 1
ATOM 796 C CA . ALA A 1 103 ? 11.980 10.108 -12.042 1.00 90.88 103 ALA A CA 1
ATOM 797 C C . ALA A 1 103 ? 10.879 9.385 -12.827 1.00 90.88 103 ALA A C 1
ATOM 799 O O . ALA A 1 103 ? 9.778 9.213 -12.313 1.00 90.88 103 ALA A O 1
ATOM 800 N N . HIS A 1 104 ? 11.198 8.913 -14.034 1.00 92.75 104 HIS A N 1
ATOM 801 C CA . HIS A 1 104 ? 10.314 8.096 -14.859 1.00 92.75 104 HIS A CA 1
ATOM 802 C C . HIS A 1 104 ? 9.875 6.826 -14.115 1.00 92.75 104 HIS A C 1
ATOM 804 O O . HIS A 1 104 ? 8.680 6.550 -14.000 1.00 92.75 104 HIS A O 1
ATOM 810 N N . ALA A 1 105 ? 10.836 6.086 -13.554 1.00 92.81 105 ALA A N 1
ATOM 811 C CA . ALA A 1 105 ? 10.557 4.876 -12.794 1.00 92.81 105 ALA A CA 1
ATOM 812 C C . ALA A 1 105 ? 9.719 5.147 -11.540 1.00 92.81 105 ALA A C 1
ATOM 814 O O . ALA A 1 105 ? 8.723 4.461 -11.299 1.00 92.81 105 ALA A O 1
ATOM 815 N N . LEU A 1 106 ? 10.092 6.157 -10.747 1.00 94.25 106 LEU A N 1
ATOM 816 C CA . LEU A 1 106 ? 9.358 6.540 -9.540 1.00 94.25 106 LEU A CA 1
ATOM 817 C C . LEU A 1 106 ? 7.917 6.948 -9.872 1.00 94.25 106 LEU A C 1
ATOM 819 O O . LEU A 1 106 ? 6.987 6.498 -9.210 1.00 94.25 106 LEU A O 1
ATOM 823 N N . PHE A 1 107 ? 7.733 7.755 -10.918 1.00 94.50 107 PHE A N 1
ATOM 824 C CA . PHE A 1 107 ? 6.424 8.217 -11.364 1.00 94.50 107 PHE A CA 1
ATOM 825 C C . PHE A 1 107 ? 5.509 7.050 -11.738 1.00 94.50 107 PHE A C 1
ATOM 827 O O . PHE A 1 107 ? 4.433 6.912 -11.160 1.00 94.50 107 PHE A O 1
ATOM 834 N N . TRP A 1 108 ? 5.937 6.184 -12.662 1.00 94.81 108 TRP A N 1
ATOM 835 C CA . TRP A 1 108 ? 5.092 5.084 -13.127 1.00 94.81 108 TRP A CA 1
ATOM 836 C C . TRP A 1 108 ? 4.854 4.042 -12.037 1.00 94.81 108 TRP A C 1
ATOM 838 O O . TRP A 1 108 ? 3.719 3.607 -11.856 1.00 94.81 108 TRP A O 1
ATOM 848 N N . SER A 1 109 ? 5.885 3.668 -11.275 1.00 95.19 109 SER A N 1
ATOM 849 C CA . SER A 1 109 ? 5.726 2.694 -10.188 1.00 95.19 109 SER A CA 1
ATOM 850 C C . SER A 1 109 ? 4.741 3.185 -9.126 1.00 95.19 109 SER A C 1
ATOM 852 O O . SER A 1 109 ? 3.814 2.452 -8.786 1.00 95.19 109 SER A O 1
ATOM 854 N N . LEU A 1 110 ? 4.852 4.441 -8.677 1.00 95.62 110 LEU A N 1
ATOM 855 C CA . LEU A 1 110 ? 3.903 5.016 -7.724 1.00 95.62 110 LEU A CA 1
ATOM 856 C C . LEU A 1 110 ? 2.509 5.205 -8.326 1.00 95.62 110 LEU A C 1
ATOM 858 O O . LEU A 1 110 ? 1.526 4.969 -7.627 1.00 95.62 110 LEU A O 1
ATOM 862 N N . LEU A 1 111 ? 2.400 5.586 -9.602 1.00 95.81 111 LEU A N 1
ATOM 863 C CA . LEU A 1 111 ? 1.109 5.740 -10.274 1.00 95.81 111 LEU A CA 1
ATOM 864 C C . LEU A 1 111 ? 0.341 4.416 -10.310 1.00 95.81 111 LEU A C 1
ATOM 866 O O . LEU A 1 111 ? -0.826 4.376 -9.926 1.00 95.81 111 LEU A O 1
ATOM 870 N N . PHE A 1 112 ? 0.991 3.326 -10.726 1.00 95.62 112 PHE A N 1
ATOM 871 C CA . PHE A 1 112 ? 0.366 2.003 -10.738 1.00 95.62 112 PHE A CA 1
ATOM 872 C C . PHE A 1 112 ? 0.108 1.475 -9.326 1.00 95.62 112 PHE A C 1
ATOM 874 O O . PHE A 1 112 ? -0.923 0.848 -9.100 1.00 95.62 112 PHE A O 1
ATOM 881 N N . ASN A 1 113 ? 0.992 1.764 -8.371 1.00 96.44 113 ASN A N 1
ATOM 882 C CA . ASN A 1 113 ? 0.818 1.381 -6.973 1.00 96.44 113 ASN A CA 1
ATOM 883 C C . ASN A 1 113 ? -0.413 2.052 -6.348 1.00 96.44 113 ASN A C 1
ATOM 885 O O . ASN A 1 113 ? -1.339 1.370 -5.907 1.00 96.44 113 ASN A O 1
ATOM 889 N N . ILE A 1 114 ? -0.469 3.386 -6.389 1.00 95.06 114 ILE A N 1
ATOM 890 C CA . ILE A 1 114 ? -1.591 4.179 -5.873 1.00 95.06 114 ILE A CA 1
ATOM 891 C C . ILE A 1 114 ? -2.865 3.873 -6.662 1.00 95.06 114 ILE A C 1
ATOM 893 O O . ILE A 1 114 ? -3.928 3.735 -6.066 1.00 95.06 114 ILE A O 1
ATOM 897 N N . GLY A 1 115 ? -2.770 3.744 -7.987 1.00 94.56 115 GLY A N 1
ATOM 898 C CA . GLY A 1 115 ? -3.899 3.433 -8.858 1.00 94.56 115 GLY A CA 1
ATOM 899 C C . GLY A 1 115 ? -4.522 2.080 -8.531 1.00 94.56 115 GLY A C 1
ATOM 900 O O . GLY A 1 115 ? -5.725 2.010 -8.299 1.00 94.56 115 GLY A O 1
ATOM 901 N N . ALA A 1 116 ? -3.722 1.017 -8.435 1.00 93.56 116 ALA A N 1
ATOM 902 C CA . ALA A 1 116 ? -4.220 -0.305 -8.062 1.00 93.56 116 ALA A CA 1
ATOM 903 C C . ALA A 1 116 ? -4.734 -0.331 -6.616 1.00 93.56 116 ALA A C 1
ATOM 905 O O . ALA A 1 116 ? -5.806 -0.886 -6.373 1.00 93.56 116 ALA A O 1
ATOM 906 N N . LEU A 1 117 ? -4.046 0.339 -5.682 1.00 92.50 117 LEU A N 1
ATOM 907 C CA . LEU A 1 117 ? -4.531 0.524 -4.314 1.00 92.50 117 LEU A CA 1
ATOM 908 C C . LEU A 1 117 ? -5.912 1.181 -4.311 1.00 92.50 117 LEU A C 1
ATOM 910 O O . LEU A 1 117 ? -6.833 0.637 -3.712 1.00 92.50 117 LEU A O 1
ATOM 914 N N . ALA A 1 118 ? -6.073 2.316 -4.988 1.00 91.69 118 ALA A N 1
ATOM 915 C CA . ALA A 1 118 ? -7.316 3.072 -5.041 1.00 91.69 118 ALA A CA 1
ATOM 916 C C . ALA A 1 118 ? -8.434 2.280 -5.724 1.00 91.69 118 ALA A C 1
ATOM 918 O O . ALA A 1 118 ? -9.510 2.113 -5.154 1.00 91.69 118 ALA A O 1
ATOM 919 N N . VAL A 1 119 ? -8.178 1.757 -6.923 1.00 91.81 119 VAL A N 1
ATOM 920 C CA . VAL A 1 119 ? -9.172 1.050 -7.736 1.00 91.81 119 VAL A CA 1
ATOM 921 C C . VAL A 1 119 ? -9.646 -0.211 -7.025 1.00 91.81 119 VAL A C 1
ATOM 923 O O . VAL A 1 119 ? -10.849 -0.381 -6.855 1.00 91.81 119 VAL A O 1
ATOM 926 N N . LEU A 1 120 ? -8.749 -1.068 -6.527 1.00 89.56 120 LEU A N 1
ATOM 927 C CA . LEU A 1 120 ? -9.179 -2.285 -5.831 1.00 89.56 120 LEU A CA 1
ATOM 928 C C . LEU A 1 120 ? -9.738 -1.998 -4.438 1.00 89.56 120 LEU A C 1
ATOM 930 O O . LEU A 1 120 ? -10.616 -2.735 -3.991 1.00 89.56 120 LEU A O 1
ATOM 934 N N . SER A 1 121 ? -9.298 -0.933 -3.766 1.00 86.88 121 SER A N 1
ATOM 935 C CA . SER A 1 121 ? -9.917 -0.511 -2.502 1.00 86.88 121 SER A CA 1
ATOM 936 C C . SER A 1 121 ? -11.341 0.017 -2.690 1.00 86.88 121 SER A C 1
ATOM 938 O O . SER A 1 121 ? -12.174 -0.130 -1.801 1.00 86.88 121 SER A O 1
ATOM 940 N N . LEU A 1 122 ? -11.639 0.617 -3.847 1.00 86.06 122 LEU A N 1
ATOM 941 C CA . LEU A 1 122 ? -12.969 1.132 -4.177 1.00 86.06 122 LEU A CA 1
ATOM 942 C C . LEU A 1 122 ? -13.893 0.068 -4.779 1.00 86.06 122 LEU A C 1
ATOM 944 O O . LEU A 1 122 ? -15.075 0.051 -4.451 1.00 86.06 122 LEU A O 1
ATOM 948 N N . LEU A 1 123 ? -13.371 -0.795 -5.654 1.00 84.00 123 LEU A N 1
ATOM 949 C CA . LEU A 1 123 ? -14.142 -1.847 -6.324 1.00 84.00 123 LEU A CA 1
ATOM 950 C C . LEU A 1 123 ? -14.368 -3.067 -5.434 1.00 84.00 123 LEU A C 1
ATOM 952 O O . LEU A 1 123 ? -15.356 -3.778 -5.602 1.00 84.00 123 LEU A O 1
ATOM 956 N N . THR A 1 124 ? -13.459 -3.325 -4.495 1.00 73.44 124 THR A N 1
ATOM 957 C CA . THR A 1 124 ? -13.596 -4.449 -3.573 1.00 73.44 124 THR A CA 1
ATOM 958 C C . THR A 1 124 ? -14.191 -3.939 -2.273 1.00 73.44 124 THR A C 1
ATOM 960 O O . THR A 1 124 ? -13.516 -3.303 -1.464 1.00 73.44 124 THR A O 1
ATOM 963 N N . GLU A 1 125 ? -15.461 -4.249 -2.036 1.00 60.06 125 GLU A N 1
ATOM 964 C CA . GLU A 1 125 ? -15.991 -4.208 -0.681 1.00 60.06 125 GLU A CA 1
ATOM 965 C C . GLU A 1 125 ? -15.146 -5.142 0.198 1.00 60.06 125 GLU A C 1
ATOM 967 O O . GLU A 1 125 ? -14.938 -6.300 -0.171 1.00 60.06 125 GLU A O 1
ATOM 972 N N . ALA A 1 126 ? -14.629 -4.641 1.331 1.00 56.06 126 ALA A N 1
ATOM 973 C CA . ALA A 1 126 ? -13.950 -5.468 2.336 1.00 56.06 126 ALA A CA 1
ATOM 974 C C . ALA A 1 126 ? -14.775 -6.748 2.541 1.00 56.06 126 ALA A C 1
ATOM 976 O O . ALA A 1 126 ? -15.967 -6.655 2.851 1.00 56.06 126 ALA A O 1
ATOM 977 N N . GLY A 1 127 ? -14.189 -7.902 2.211 1.00 51.03 127 GLY A N 1
ATOM 978 C CA . GLY A 1 127 ? -14.956 -9.090 1.835 1.00 51.03 127 GLY A CA 1
ATOM 979 C C . GLY A 1 127 ? -15.901 -9.537 2.948 1.00 51.03 127 GLY A C 1
ATOM 980 O O . GLY A 1 127 ? -15.581 -9.401 4.124 1.00 51.03 127 GLY A O 1
ATOM 981 N N . ALA A 1 128 ? -17.049 -10.117 2.596 1.00 48.19 128 ALA A N 1
ATOM 982 C CA . ALA A 1 128 ? -18.028 -10.634 3.559 1.00 48.19 128 ALA A CA 1
ATOM 983 C C . ALA A 1 128 ? -17.424 -11.608 4.602 1.00 48.19 128 ALA A C 1
ATOM 985 O O . ALA A 1 128 ? -17.903 -11.672 5.728 1.00 48.19 128 ALA A O 1
ATOM 986 N N . HIS A 1 129 ? -16.320 -12.294 4.277 1.00 47.00 129 HIS A N 1
ATOM 987 C CA . HIS A 1 129 ? -15.567 -13.130 5.223 1.00 47.00 129 HIS A CA 1
ATOM 988 C C . HIS A 1 129 ? -14.618 -12.359 6.159 1.00 47.00 129 HIS A C 1
ATOM 990 O O . HIS A 1 129 ? -14.334 -12.833 7.255 1.00 47.00 129 HIS A O 1
ATOM 996 N N . GLU A 1 130 ? -14.171 -11.159 5.780 1.00 49.94 130 GLU A N 1
ATOM 997 C CA . GLU A 1 130 ? -13.463 -10.237 6.677 1.00 49.94 130 GLU A CA 1
ATOM 998 C C . GLU A 1 130 ? -14.438 -9.430 7.534 1.00 49.94 130 GLU A C 1
ATOM 1000 O O . GLU A 1 130 ? -14.083 -9.085 8.650 1.00 49.94 130 GLU A O 1
ATOM 1005 N N . ARG A 1 131 ? -15.669 -9.160 7.073 1.00 53.34 131 ARG A N 1
ATOM 1006 C CA . ARG A 1 131 ? -16.706 -8.509 7.897 1.00 53.34 131 ARG A CA 1
ATOM 1007 C C . ARG A 1 131 ? -17.120 -9.386 9.081 1.00 53.34 131 ARG A C 1
ATOM 1009 O O . ARG A 1 131 ? -17.148 -8.882 10.193 1.00 53.34 131 ARG A O 1
ATOM 1016 N N . ASP A 1 132 ? -17.314 -10.690 8.872 1.00 52.16 132 ASP A N 1
ATOM 1017 C CA . ASP A 1 132 ? -17.697 -11.622 9.948 1.00 52.16 132 ASP A CA 1
ATOM 1018 C C . ASP A 1 132 ? -16.556 -11.877 10.962 1.00 52.16 132 ASP A C 1
ATOM 1020 O O . ASP A 1 132 ? -16.791 -11.970 12.167 1.00 52.16 132 ASP A O 1
ATOM 1024 N N . GLN A 1 133 ? -15.291 -11.922 10.514 1.00 44.53 133 GLN A N 1
ATOM 1025 C CA . GLN A 1 133 ? -14.139 -12.018 11.429 1.00 44.53 133 GLN A CA 1
ATOM 1026 C C . GLN A 1 133 ? -13.770 -10.681 12.082 1.00 44.53 133 GLN A C 1
ATOM 1028 O O . GLN A 1 133 ? -13.372 -10.656 13.248 1.00 44.53 133 GLN A O 1
ATOM 1033 N N . ALA A 1 134 ? -13.920 -9.563 11.370 1.00 47.09 134 ALA A N 1
ATOM 1034 C CA . ALA A 1 134 ? -13.681 -8.240 11.924 1.00 47.09 134 ALA A CA 1
ATOM 1035 C C . ALA A 1 134 ? -14.806 -7.807 12.864 1.00 47.09 134 ALA A C 1
ATOM 1037 O O . ALA A 1 134 ? -14.508 -7.075 13.789 1.00 47.09 134 ALA A O 1
ATOM 1038 N N . GLU A 1 135 ? -16.054 -8.258 12.726 1.00 53.16 135 GLU A N 1
ATOM 1039 C CA . GLU A 1 135 ? -17.078 -8.050 13.765 1.00 53.16 135 GLU A CA 1
ATOM 1040 C C . GLU A 1 135 ? -16.749 -8.834 15.041 1.00 53.16 135 GLU A C 1
ATOM 1042 O O . GLU A 1 135 ? -16.857 -8.290 16.139 1.00 53.16 135 GLU A O 1
ATOM 1047 N N . LYS A 1 136 ? -16.208 -10.054 14.911 1.00 52.12 136 LYS A N 1
ATOM 1048 C CA . LYS A 1 136 ? -15.739 -10.860 16.053 1.00 52.12 136 LYS A CA 1
ATOM 1049 C C . LYS A 1 136 ? -14.493 -10.287 16.753 1.00 52.12 136 LYS A C 1
ATOM 1051 O O . LYS A 1 136 ? -14.275 -10.603 17.918 1.00 52.12 136 LYS A O 1
ATOM 1056 N N . PHE A 1 137 ? -13.707 -9.423 16.093 1.00 45.62 137 PHE A N 1
ATOM 1057 C CA . PHE A 1 137 ? -12.496 -8.796 16.664 1.00 45.62 137 PHE A CA 1
ATOM 1058 C C . PHE A 1 137 ? -12.537 -7.255 16.814 1.00 45.62 137 PHE A C 1
ATOM 1060 O O . PHE A 1 137 ? -11.708 -6.693 17.529 1.00 45.62 137 PHE A O 1
ATOM 1067 N N . ARG A 1 138 ? -13.489 -6.537 16.196 1.00 43.38 138 ARG A N 1
ATOM 1068 C CA . ARG A 1 138 ? -13.669 -5.065 16.300 1.00 43.38 138 ARG A CA 1
ATOM 1069 C C . ARG A 1 138 ? -14.750 -4.651 17.299 1.00 43.38 138 ARG A C 1
ATOM 1071 O O . ARG A 1 138 ? -15.036 -3.461 17.380 1.00 43.38 138 ARG A O 1
ATOM 1078 N N . GLY A 1 139 ? -15.271 -5.568 18.113 1.00 44.47 139 GLY A N 1
ATOM 1079 C CA . GLY A 1 139 ? -16.007 -5.214 19.334 1.00 44.47 139 GLY A CA 1
ATOM 1080 C C . GLY A 1 139 ? -15.119 -4.634 20.448 1.00 44.47 139 GLY A C 1
ATOM 1081 O O . GLY A 1 139 ? -15.637 -4.102 21.421 1.00 44.47 139 GLY A O 1
ATOM 1082 N N . THR A 1 140 ? -13.785 -4.703 20.324 1.00 49.59 140 THR A N 1
ATOM 1083 C CA . THR A 1 140 ? -12.892 -4.412 21.464 1.00 49.59 140 THR A CA 1
ATOM 1084 C C . THR A 1 140 ? -12.159 -3.065 21.384 1.00 49.59 140 THR A C 1
ATOM 1086 O O . THR A 1 140 ? -11.751 -2.556 22.421 1.00 49.59 140 THR A O 1
ATOM 1089 N N . PHE A 1 141 ? -11.992 -2.439 20.205 1.00 46.56 141 PHE A N 1
ATOM 1090 C CA . PHE A 1 141 ? -11.116 -1.248 20.096 1.00 46.56 141 PHE A CA 1
ATOM 1091 C C . PHE A 1 141 ? -11.575 -0.091 19.189 1.00 46.56 141 PHE A C 1
ATOM 1093 O O . PHE A 1 141 ? -10.952 0.966 19.230 1.00 46.56 141 PHE A O 1
ATOM 1100 N N . ALA A 1 142 ? -12.634 -0.230 18.380 1.00 43.66 142 ALA A N 1
ATOM 1101 C CA . ALA A 1 142 ? -13.063 0.846 17.468 1.00 43.66 142 ALA A CA 1
ATOM 1102 C C . ALA A 1 142 ? -14.334 1.592 17.918 1.00 43.66 142 ALA A C 1
ATOM 1104 O O . ALA A 1 142 ? -14.504 2.759 17.562 1.00 43.66 142 ALA A O 1
ATOM 1105 N N . GLU A 1 143 ? -15.204 0.968 18.720 1.00 45.38 143 GLU A N 1
ATOM 1106 C CA . GLU A 1 143 ? -16.376 1.653 19.289 1.00 45.38 143 GLU A CA 1
ATOM 1107 C C . GLU A 1 143 ? -16.008 2.631 20.411 1.00 45.38 143 GLU A C 1
ATOM 1109 O O . GLU A 1 143 ? -16.695 3.633 20.585 1.00 45.38 143 GLU A O 1
ATOM 1114 N N . THR A 1 144 ? -14.887 2.441 21.107 1.00 47.72 144 THR A N 1
ATOM 1115 C CA . THR A 1 144 ? -14.467 3.337 22.193 1.00 47.72 144 THR A CA 1
ATOM 1116 C C . THR A 1 144 ? -14.106 4.742 21.705 1.00 47.72 144 THR A C 1
ATOM 1118 O O . THR A 1 144 ? -14.529 5.708 22.318 1.00 47.72 144 THR A O 1
ATOM 1121 N N . ALA A 1 145 ? -13.432 4.923 20.564 1.00 43.59 145 ALA A N 1
ATOM 1122 C CA . ALA A 1 145 ? -12.957 6.262 20.175 1.00 43.59 145 ALA A CA 1
ATOM 1123 C C . ALA A 1 145 ? -14.013 7.160 19.488 1.00 43.59 145 ALA A C 1
ATOM 1125 O O . ALA A 1 145 ? -13.921 8.387 19.562 1.00 43.59 145 ALA A O 1
ATOM 1126 N N . ALA A 1 146 ? -15.008 6.576 18.808 1.00 42.69 146 ALA A N 1
ATOM 1127 C CA . ALA A 1 146 ? -16.030 7.332 18.071 1.00 42.69 146 ALA A CA 1
ATOM 1128 C C . ALA A 1 146 ? -17.415 7.313 18.745 1.00 42.69 146 ALA A C 1
ATOM 1130 O O . ALA A 1 146 ? -18.151 8.293 18.615 1.00 42.69 146 ALA A O 1
ATOM 1131 N N . ALA A 1 147 ? -17.763 6.267 19.510 1.00 41.88 147 ALA A N 1
ATOM 1132 C CA . ALA A 1 147 ? -19.015 6.241 20.272 1.00 41.88 147 ALA A CA 1
ATOM 1133 C C . ALA A 1 147 ? -18.915 6.989 21.618 1.00 41.88 147 ALA A C 1
ATOM 1135 O O . ALA A 1 147 ? -19.942 7.446 22.123 1.00 41.88 147 ALA A O 1
ATOM 1136 N N . GLU A 1 148 ? -17.708 7.220 22.161 1.00 44.00 148 GLU A N 1
ATOM 1137 C CA . GLU A 1 148 ? -17.516 8.003 23.398 1.00 44.00 148 GLU A CA 1
ATOM 1138 C C . GLU A 1 148 ? -17.956 9.467 23.278 1.00 44.00 148 GLU A C 1
ATOM 1140 O O . GLU A 1 148 ? -18.352 10.075 24.275 1.00 44.00 148 GLU A O 1
ATOM 1145 N N . LYS A 1 149 ? -17.925 10.058 22.076 1.00 41.09 149 LYS A N 1
ATOM 1146 C CA . LYS A 1 149 ? -18.285 11.475 21.907 1.00 41.09 149 LYS A CA 1
ATOM 1147 C C . LYS A 1 149 ? -19.762 11.735 21.620 1.00 41.09 149 LYS A C 1
ATOM 1149 O O . LYS A 1 149 ? -20.176 12.880 21.774 1.00 41.09 149 LYS A O 1
ATOM 1154 N N . GLN A 1 150 ? -20.561 10.729 21.251 1.00 42.25 150 GLN A N 1
ATOM 1155 C CA . GLN A 1 150 ? -21.927 10.978 20.757 1.00 42.25 150 GLN A CA 1
ATOM 1156 C C . GLN A 1 150 ? -23.049 10.168 21.428 1.00 42.25 150 GLN A C 1
ATOM 1158 O O . GLN A 1 150 ? -24.215 10.430 21.156 1.00 42.25 150 GLN A O 1
ATOM 1163 N N . LYS A 1 151 ? -22.738 9.267 22.373 1.00 40.66 151 LYS A N 1
ATOM 1164 C CA . LYS A 1 151 ? -23.731 8.610 23.254 1.00 40.66 151 LYS A CA 1
ATOM 1165 C C . LYS A 1 151 ? -23.707 9.141 24.697 1.00 40.66 151 LYS A C 1
ATOM 1167 O O . LYS A 1 151 ? -24.012 8.424 25.647 1.00 40.66 151 LYS A O 1
ATOM 1172 N N . ARG A 1 152 ? -23.341 10.412 24.890 1.00 44.91 152 ARG A N 1
ATOM 1173 C CA . ARG A 1 152 ? -23.472 11.075 26.195 1.00 44.91 152 ARG A CA 1
ATOM 1174 C C . ARG A 1 152 ? -24.935 11.463 26.433 1.00 44.91 152 ARG A C 1
ATOM 1176 O O . ARG A 1 152 ? -25.448 12.364 25.786 1.00 44.91 152 ARG A O 1
ATOM 1183 N N . PHE A 1 153 ? -25.544 10.773 27.398 1.00 46.84 153 PHE A N 1
ATOM 1184 C CA . PHE A 1 153 ? -26.756 11.140 28.140 1.00 46.84 153 PHE A CA 1
ATOM 1185 C C . PHE A 1 153 ? -28.054 11.301 27.337 1.00 46.84 153 PHE A C 1
ATOM 1187 O O . PHE A 1 153 ? -28.475 12.408 27.024 1.00 46.84 153 PHE A O 1
ATOM 1194 N N . SER A 1 154 ? -28.780 10.200 27.123 1.00 45.84 154 SER A N 1
ATOM 1195 C CA . SER A 1 154 ? -30.185 10.280 26.683 1.00 45.84 154 SER A CA 1
ATOM 1196 C C . SER A 1 154 ? -31.192 10.370 27.841 1.00 45.84 154 SER A C 1
ATOM 1198 O O . SER A 1 154 ? -32.337 10.747 27.615 1.00 45.84 154 SER A O 1
ATOM 1200 N N . ARG A 1 155 ? -30.799 10.091 29.093 1.00 55.28 155 ARG A N 1
ATOM 1201 C CA . ARG A 1 155 ? -31.560 10.465 30.302 1.00 55.28 155 ARG A CA 1
ATOM 1202 C C . ARG A 1 155 ? -30.702 10.227 31.543 1.00 55.28 155 ARG A C 1
ATOM 1204 O O . ARG A 1 155 ? -30.152 9.138 31.689 1.00 55.28 155 ARG A O 1
ATOM 1211 N N . ALA A 1 156 ? -30.571 11.219 32.422 1.00 62.12 156 ALA A N 1
ATOM 1212 C CA . ALA A 1 156 ? -29.969 10.989 33.733 1.00 62.12 156 ALA A CA 1
ATOM 1213 C C . ALA A 1 156 ? -30.861 10.007 34.519 1.00 62.12 156 ALA A C 1
ATOM 1215 O O . ALA A 1 156 ? -32.082 10.198 34.526 1.00 62.12 156 ALA A O 1
ATOM 1216 N N . PRO A 1 157 ? -30.303 8.947 35.132 1.00 70.06 157 PRO A N 1
ATOM 1217 C CA . PRO A 1 157 ? -31.102 8.020 35.912 1.00 70.06 157 PRO A CA 1
ATOM 1218 C C . PRO A 1 157 ? -31.736 8.713 37.113 1.00 70.06 157 PRO A C 1
ATOM 1220 O O . PRO A 1 157 ? -31.150 9.612 37.724 1.00 70.06 157 PRO A O 1
ATOM 1223 N N . THR A 1 158 ? -32.951 8.288 37.437 1.00 77.12 158 THR A N 1
ATOM 1224 C CA . THR A 1 158 ? -33.711 8.853 38.554 1.00 77.12 158 THR A CA 1
ATOM 1225 C C . THR A 1 158 ? -33.209 8.307 39.888 1.00 77.12 158 THR A C 1
ATOM 1227 O O . THR A 1 158 ? -32.589 7.245 39.971 1.00 77.12 158 THR A O 1
ATOM 1230 N N . VAL A 1 159 ? -33.521 9.001 40.980 1.00 80.62 159 VAL A N 1
ATOM 1231 C CA . VAL A 1 159 ? -33.190 8.548 42.344 1.00 80.62 159 VAL A CA 1
ATOM 1232 C C . VAL A 1 159 ? -33.765 7.152 42.632 1.00 80.62 159 VAL A C 1
ATOM 1234 O O . VAL A 1 159 ? -33.104 6.318 43.253 1.00 80.62 159 VAL A O 1
ATOM 1237 N N . MET A 1 160 ? -34.973 6.867 42.140 1.00 78.50 160 MET A N 1
ATOM 1238 C CA . MET A 1 160 ? -35.640 5.575 42.340 1.00 78.50 160 MET A CA 1
ATOM 1239 C C . MET A 1 160 ? -34.966 4.430 41.576 1.00 78.50 160 MET A C 1
ATOM 1241 O O . MET A 1 160 ? -34.983 3.290 42.036 1.00 78.50 160 MET A O 1
ATOM 1245 N N . GLU A 1 161 ? -34.306 4.721 40.457 1.00 80.94 161 GLU A N 1
ATOM 1246 C CA . GLU A 1 161 ? -33.524 3.731 39.710 1.00 80.94 161 GLU A CA 1
ATOM 1247 C C . GLU A 1 161 ? -32.280 3.286 40.495 1.00 80.94 161 GLU A C 1
ATOM 1249 O O . GLU A 1 161 ? -32.006 2.087 40.600 1.00 80.94 161 GLU A O 1
ATOM 1254 N N . PHE A 1 162 ? -31.587 4.219 41.156 1.00 83.88 162 PHE A N 1
ATOM 1255 C CA . PHE A 1 162 ? -30.513 3.877 42.096 1.00 83.88 162 PHE A CA 1
ATOM 1256 C C . PHE A 1 162 ? -31.032 3.092 43.306 1.00 83.88 162 PHE A C 1
ATOM 1258 O O . PHE A 1 162 ? -30.367 2.155 43.747 1.00 83.88 162 PHE A O 1
ATOM 1265 N N . ALA A 1 163 ? -32.220 3.427 43.823 1.00 84.62 163 ALA A N 1
ATOM 1266 C CA . ALA A 1 163 ? -32.860 2.662 44.894 1.00 84.62 163 ALA A CA 1
ATOM 1267 C C . ALA A 1 163 ? -33.101 1.204 44.470 1.00 84.62 163 ALA A C 1
ATOM 1269 O O . ALA A 1 163 ? -32.784 0.278 45.219 1.00 84.62 163 ALA A O 1
ATOM 1270 N N . GLY A 1 164 ? -33.589 0.995 43.243 1.00 84.88 164 GLY A N 1
ATOM 1271 C CA . GLY A 1 164 ? -33.787 -0.328 42.653 1.00 84.88 164 GLY A CA 1
ATOM 1272 C C . GLY A 1 164 ? -32.483 -1.105 42.471 1.00 84.88 164 GLY A C 1
ATOM 1273 O O . GLY A 1 164 ? -32.430 -2.289 42.804 1.00 84.88 164 GLY A O 1
ATOM 1274 N N . LEU A 1 165 ? -31.417 -0.445 42.002 1.00 87.31 165 LEU A N 1
ATOM 1275 C CA . LEU A 1 165 ? -30.089 -1.057 41.904 1.00 87.31 165 LEU A CA 1
ATOM 1276 C C . LEU A 1 165 ? -29.588 -1.498 43.284 1.00 87.31 165 LEU A C 1
ATOM 1278 O O . LEU A 1 165 ? -29.242 -2.662 43.461 1.00 87.31 165 LEU A O 1
ATOM 1282 N N . MET A 1 166 ? -29.610 -0.601 44.272 1.00 86.50 166 MET A N 1
ATOM 1283 C CA . MET A 1 166 ? -29.169 -0.905 45.635 1.00 86.50 166 MET A CA 1
ATOM 1284 C C . MET A 1 166 ? -29.996 -2.032 46.259 1.00 86.50 166 MET A C 1
ATOM 1286 O O . MET A 1 166 ? -29.429 -2.938 46.867 1.00 86.50 166 MET A O 1
ATOM 1290 N N . ALA A 1 167 ? -31.317 -2.038 46.057 1.00 87.44 167 ALA A N 1
ATOM 1291 C CA . ALA A 1 167 ? -32.216 -3.050 46.606 1.00 87.44 167 ALA A CA 1
ATOM 1292 C C . ALA A 1 167 ? -31.860 -4.483 46.179 1.00 87.44 167 ALA A C 1
ATOM 1294 O O . ALA A 1 167 ? -32.076 -5.407 46.966 1.00 87.44 167 ALA A O 1
ATOM 1295 N N . LYS A 1 168 ? -31.285 -4.671 44.982 1.00 85.38 168 LYS A N 1
ATOM 1296 C CA . LYS A 1 168 ? -30.818 -5.984 44.500 1.00 85.38 168 LYS A CA 1
ATOM 1297 C C . LYS A 1 168 ? -29.636 -6.536 45.306 1.00 85.38 168 LYS A C 1
ATOM 1299 O O . LYS A 1 168 ? -29.469 -7.749 45.353 1.00 85.38 168 LYS A O 1
ATOM 1304 N N . PHE A 1 169 ? -28.848 -5.673 45.948 1.00 84.25 169 PHE A N 1
ATOM 1305 C CA . PHE A 1 169 ? -27.632 -6.065 46.671 1.00 84.25 169 PHE A CA 1
ATOM 1306 C C . PHE A 1 169 ? -27.769 -5.954 48.191 1.00 84.25 169 PHE A C 1
ATOM 1308 O O . PHE A 1 169 ? -27.280 -6.819 48.912 1.00 84.25 169 PHE A O 1
ATOM 1315 N N . ILE A 1 170 ? -28.452 -4.918 48.691 1.00 84.38 170 ILE A N 1
ATOM 1316 C CA . ILE A 1 170 ? -28.565 -4.640 50.136 1.00 84.38 170 ILE A CA 1
ATOM 1317 C C . ILE A 1 170 ? -29.960 -4.932 50.705 1.00 84.38 170 ILE A C 1
ATOM 1319 O O . ILE A 1 170 ? -30.154 -4.875 51.920 1.00 84.38 170 ILE A O 1
ATOM 1323 N N . GLY A 1 171 ? -30.925 -5.263 49.841 1.00 83.31 171 GLY A N 1
ATOM 1324 C CA . GLY A 1 171 ? -32.329 -5.478 50.189 1.00 83.31 171 GLY A CA 1
ATOM 1325 C C . GLY A 1 171 ? -33.180 -4.205 50.103 1.00 83.31 171 GLY A C 1
ATOM 1326 O O . GLY A 1 171 ? -32.703 -3.093 50.328 1.00 83.31 171 GLY A O 1
ATOM 1327 N N . ARG A 1 172 ? -34.474 -4.373 49.786 1.00 83.94 172 ARG A N 1
ATOM 1328 C CA . ARG A 1 172 ? -35.429 -3.269 49.545 1.00 83.94 172 ARG A CA 1
ATOM 1329 C C . ARG A 1 172 ? -35.539 -2.285 50.710 1.00 83.94 172 ARG A C 1
ATOM 1331 O O . ARG A 1 172 ? -35.498 -1.084 50.483 1.00 83.94 172 ARG A O 1
ATOM 1338 N N . GLN A 1 173 ? -35.650 -2.783 51.940 1.00 78.88 173 GLN A N 1
ATOM 1339 C CA . GLN A 1 173 ? -35.864 -1.937 53.117 1.00 78.88 173 GLN A CA 1
ATOM 1340 C C . GLN A 1 173 ? -34.664 -1.015 53.388 1.00 78.88 173 GLN A C 1
ATOM 1342 O O . GLN A 1 173 ? -34.822 0.199 53.437 1.00 78.88 173 GLN A O 1
ATOM 1347 N N . LYS A 1 174 ? -33.447 -1.577 53.417 1.00 81.56 174 LYS A N 1
ATOM 1348 C CA . LYS A 1 174 ? -32.203 -0.812 53.605 1.00 81.56 174 LYS A CA 1
ATOM 1349 C C . LYS A 1 174 ? -31.940 0.183 52.473 1.00 81.56 174 LYS A C 1
ATOM 1351 O O . LYS A 1 174 ? -31.438 1.272 52.722 1.00 81.56 174 LYS A O 1
ATOM 1356 N N . ALA A 1 175 ? -32.278 -0.177 51.233 1.00 84.06 175 ALA A N 1
ATOM 1357 C CA . ALA A 1 175 ? -32.142 0.723 50.090 1.00 84.06 175 ALA A CA 1
ATOM 1358 C C . ALA A 1 175 ? -33.104 1.915 50.171 1.00 84.06 175 ALA A C 1
ATOM 1360 O O . ALA A 1 175 ? -32.682 3.043 49.931 1.00 84.06 175 ALA A O 1
ATOM 1361 N N . HIS A 1 176 ? -34.366 1.688 50.548 1.00 84.31 176 HIS A N 1
ATOM 1362 C CA . HIS A 1 176 ? -35.333 2.771 50.730 1.00 84.31 176 HIS A CA 1
ATOM 1363 C C . HIS A 1 176 ? -34.970 3.691 51.898 1.00 84.31 176 HIS A C 1
ATOM 1365 O O . HIS A 1 176 ? -35.025 4.902 51.723 1.00 84.31 176 HIS A O 1
ATOM 1371 N N . GLU A 1 177 ? -34.545 3.149 53.043 1.00 84.50 177 GLU A N 1
ATOM 1372 C CA . GLU A 1 177 ? -34.092 3.947 54.196 1.00 84.50 177 GLU A CA 1
ATOM 1373 C C . GLU A 1 177 ? -32.866 4.807 53.849 1.00 84.50 177 GLU A C 1
ATOM 1375 O O . GLU A 1 177 ? -32.837 6.002 54.138 1.00 84.50 177 GLU A O 1
ATOM 1380 N N . ALA A 1 178 ? -31.879 4.229 53.157 1.00 84.19 178 ALA A N 1
ATOM 1381 C CA . ALA A 1 178 ? -30.686 4.951 52.725 1.00 84.19 178 ALA A CA 1
ATOM 1382 C C . ALA A 1 178 ? -31.032 6.089 51.748 1.00 84.19 178 ALA A C 1
ATOM 1384 O O . ALA A 1 178 ? -30.534 7.206 51.885 1.00 84.19 178 ALA A O 1
ATOM 1385 N N . VAL A 1 179 ? -31.907 5.825 50.775 1.00 85.19 179 VAL A N 1
ATOM 1386 C CA . VAL A 1 179 ? -32.352 6.844 49.815 1.00 85.19 179 VAL A CA 1
ATOM 1387 C C . VAL A 1 179 ? -33.204 7.912 50.494 1.00 85.19 179 VAL A C 1
ATOM 1389 O O . VAL A 1 179 ? -33.009 9.085 50.205 1.00 85.19 179 VAL A O 1
ATOM 1392 N N . ALA A 1 180 ? -34.084 7.550 51.430 1.00 82.69 180 ALA A N 1
ATOM 1393 C CA . ALA A 1 180 ? -34.879 8.513 52.189 1.00 82.69 180 ALA A CA 1
ATOM 1394 C C . ALA A 1 180 ? -33.988 9.493 52.972 1.00 82.69 180 ALA A C 1
ATOM 1396 O O . ALA A 1 180 ? -34.179 10.700 52.855 1.00 82.69 180 ALA A O 1
ATOM 1397 N N . GLY A 1 181 ? -32.950 9.004 53.661 1.00 81.50 181 GLY A N 1
ATOM 1398 C CA . GLY A 1 181 ? -31.979 9.871 54.346 1.00 81.50 181 GLY A CA 1
ATOM 1399 C C . GLY A 1 181 ? -31.109 10.710 53.395 1.00 81.50 181 GLY A C 1
ATOM 1400 O O . GLY A 1 181 ? -30.681 11.812 53.738 1.00 81.50 181 GLY A O 1
ATOM 1401 N N . TYR A 1 182 ? -30.862 10.227 52.172 1.00 81.00 182 TYR A N 1
ATOM 1402 C CA . TYR A 1 182 ? -30.193 11.011 51.126 1.00 81.00 182 TYR A CA 1
ATOM 1403 C C . TYR A 1 182 ? -31.077 12.157 50.600 1.00 81.00 182 TYR A C 1
ATOM 1405 O O . TYR A 1 182 ? -30.561 13.221 50.254 1.00 81.00 182 TYR A O 1
ATOM 1413 N N . LEU A 1 183 ? -32.395 11.943 50.556 1.00 77.75 183 LEU A N 1
ATOM 1414 C CA . LEU A 1 183 ? -33.393 12.913 50.097 1.00 77.75 183 LEU A CA 1
ATOM 1415 C C . LEU A 1 183 ? -33.768 13.953 51.157 1.00 77.75 183 LEU A C 1
ATOM 1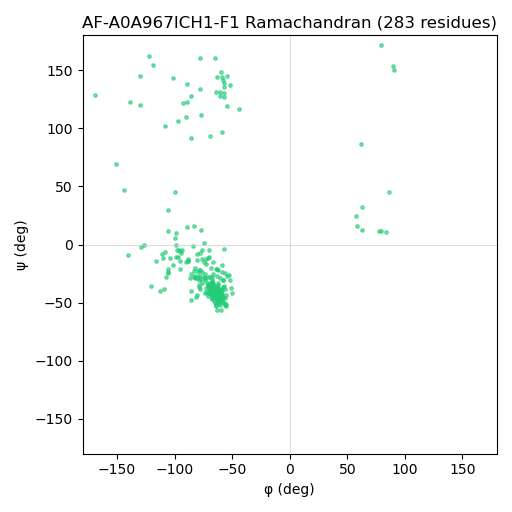417 O O . LEU A 1 183 ? -34.088 15.079 50.801 1.00 77.75 183 LEU A O 1
ATOM 1421 N N . GLU A 1 184 ? -33.680 13.617 52.443 1.00 72.12 184 GLU A N 1
ATOM 1422 C CA . GLU A 1 184 ? -34.047 14.511 53.554 1.00 72.12 184 GLU A CA 1
ATOM 1423 C C . GLU A 1 184 ? -33.253 15.833 53.563 1.00 72.12 184 GLU A C 1
ATOM 1425 O O . GLU A 1 184 ? -33.732 16.851 54.051 1.00 72.12 184 GLU A O 1
ATOM 1430 N N . ASN A 1 185 ? -32.062 15.842 52.956 1.00 63.78 185 ASN A N 1
ATOM 1431 C CA . ASN A 1 185 ? -31.177 17.007 52.882 1.00 63.78 185 ASN A CA 1
ATOM 1432 C C . ASN A 1 185 ? -31.132 17.670 51.491 1.00 63.78 185 ASN A C 1
ATOM 1434 O O . ASN A 1 185 ? -30.233 18.474 51.228 1.00 63.78 185 ASN A O 1
ATOM 1438 N N . LYS A 1 186 ? -32.042 17.311 50.573 1.00 65.62 186 LYS A N 1
ATOM 1439 C CA . LYS A 1 186 ? -32.049 17.816 49.193 1.00 65.62 186 LYS A CA 1
ATOM 1440 C C . LYS A 1 186 ? -33.459 18.139 48.700 1.00 65.62 186 LYS A C 1
ATOM 1442 O O . LYS A 1 186 ? -34.306 17.259 48.611 1.00 65.62 186 LYS A O 1
ATOM 1447 N N . GLU A 1 187 ? -33.670 19.386 48.287 1.00 55.62 187 GLU A N 1
ATOM 1448 C CA . GLU A 1 187 ? -34.844 19.793 47.510 1.00 55.62 187 GLU A CA 1
ATOM 1449 C C . GLU A 1 187 ? -34.751 19.180 46.108 1.00 55.62 187 GLU A C 1
ATOM 1451 O O . GLU A 1 187 ? -34.085 19.713 45.222 1.00 55.62 187 GLU A O 1
ATOM 1456 N N . ILE A 1 188 ? -35.362 18.013 45.909 1.00 56.75 188 ILE A N 1
ATOM 1457 C CA . ILE A 1 188 ? -35.443 17.399 44.583 1.00 56.75 188 ILE A CA 1
ATOM 1458 C C . ILE A 1 188 ? -36.701 17.906 43.887 1.00 56.75 188 ILE A C 1
ATOM 1460 O O . ILE A 1 188 ? -37.806 17.736 44.396 1.00 56.75 188 ILE A O 1
ATOM 1464 N N . ASP A 1 189 ? -36.512 18.503 42.710 1.00 50.62 189 ASP A N 1
ATOM 1465 C CA . ASP A 1 189 ? -37.581 18.903 41.794 1.00 50.62 189 ASP A CA 1
ATOM 1466 C C . ASP A 1 189 ? -38.522 17.709 41.533 1.00 50.62 189 ASP A C 1
ATOM 1468 O O . ASP A 1 189 ? -38.063 16.581 41.314 1.00 50.62 189 ASP A O 1
ATOM 1472 N N . GLU A 1 190 ? -39.839 17.939 41.532 1.00 49.88 190 GLU A N 1
ATOM 1473 C CA . GLU A 1 190 ? -40.917 16.922 41.529 1.00 49.88 190 GLU A CA 1
ATOM 1474 C C . GLU A 1 190 ? -40.864 15.932 40.339 1.00 49.88 190 GLU A C 1
ATOM 1476 O O . GLU A 1 190 ? -41.638 14.979 40.244 1.00 49.88 190 GLU A O 1
ATOM 1481 N N . ARG A 1 191 ? -39.921 16.132 39.416 1.00 48.53 191 ARG A N 1
ATOM 1482 C CA . ARG A 1 191 ? -39.677 15.340 38.207 1.00 48.53 191 ARG A CA 1
ATOM 1483 C C . ARG A 1 191 ? -38.639 14.229 38.379 1.00 48.53 191 ARG A C 1
ATOM 1485 O O . ARG A 1 191 ? -38.427 13.467 37.436 1.00 48.53 191 ARG A O 1
ATOM 1492 N N . GLY A 1 192 ? -37.976 14.125 39.536 1.00 54.72 192 GLY A N 1
ATOM 1493 C CA . GLY A 1 192 ? -37.071 13.011 39.866 1.00 54.72 192 GLY A CA 1
ATOM 1494 C C . GLY A 1 192 ? -35.836 12.874 38.961 1.00 54.72 192 GLY A C 1
ATOM 1495 O O . GLY A 1 192 ? -35.156 11.847 39.007 1.00 54.72 192 GLY A O 1
ATOM 1496 N N . SER A 1 193 ? -35.550 13.887 38.139 1.00 54.94 193 SER A N 1
ATOM 1497 C CA . SER A 1 193 ? -34.393 13.943 37.247 1.00 54.94 193 SER A CA 1
ATOM 1498 C C . SER A 1 193 ? -33.243 14.641 37.958 1.00 54.94 193 SER A C 1
ATOM 1500 O O . SER A 1 193 ? -33.371 15.794 38.353 1.00 54.94 193 SER A O 1
ATOM 1502 N N . LEU A 1 194 ? -32.112 13.954 38.090 1.00 62.94 194 LEU A N 1
ATOM 1503 C CA . LEU A 1 194 ? -30.911 14.507 38.712 1.00 62.94 194 LEU A CA 1
ATOM 1504 C C . LEU A 1 194 ? -30.182 15.444 37.742 1.00 62.94 194 LEU A C 1
ATOM 1506 O O . LEU A 1 194 ? -29.951 15.073 36.586 1.00 62.94 194 LEU A O 1
ATOM 1510 N N . ALA A 1 195 ? -29.764 16.623 38.209 1.00 64.69 195 ALA A N 1
ATOM 1511 C CA . ALA A 1 195 ? -28.802 17.437 37.466 1.00 64.69 195 ALA A CA 1
ATOM 1512 C C . ALA A 1 195 ? -27.439 16.714 37.365 1.00 64.69 195 ALA A C 1
ATOM 1514 O O . ALA A 1 195 ? -27.128 15.821 38.156 1.00 64.69 195 ALA A O 1
ATOM 1515 N N . GLU A 1 196 ? -26.582 17.094 36.411 1.00 63.91 196 GLU A N 1
ATOM 1516 C CA . GLU A 1 196 ? -25.289 16.419 36.154 1.00 63.91 196 GLU A CA 1
ATOM 1517 C C . GLU A 1 196 ? -24.370 16.370 37.398 1.00 63.91 196 GLU A C 1
ATOM 1519 O O . GLU A 1 196 ? -23.690 15.373 37.674 1.00 63.91 196 GLU A O 1
ATOM 1524 N N . THR A 1 197 ? -24.411 17.422 38.217 1.00 65.62 197 THR A N 1
ATOM 1525 C CA . THR A 1 197 ? -23.700 17.508 39.501 1.00 65.62 197 THR A CA 1
ATOM 1526 C C . THR A 1 197 ? -24.280 16.562 40.555 1.00 65.62 197 THR A C 1
ATOM 1528 O O . THR A 1 197 ? -23.535 15.944 41.321 1.00 65.62 197 THR A O 1
ATOM 1531 N N . GLU A 1 198 ? -25.598 16.393 40.578 1.00 72.44 198 GLU A N 1
ATOM 1532 C CA . GLU A 1 198 ? -26.307 15.532 41.523 1.00 72.44 198 GLU A CA 1
ATOM 1533 C C . GLU A 1 198 ? -26.177 14.056 41.173 1.00 72.44 198 GLU A C 1
ATOM 1535 O O . GLU A 1 198 ? -26.038 13.226 42.071 1.00 72.44 198 GLU A O 1
ATOM 1540 N N . LEU A 1 199 ? -26.107 13.729 39.881 1.00 75.94 199 LEU A N 1
ATOM 1541 C CA . LEU A 1 199 ? -25.834 12.378 39.401 1.00 75.94 199 LEU A CA 1
ATOM 1542 C C . LEU A 1 199 ? -24.488 11.866 39.928 1.00 75.94 199 LEU A C 1
ATOM 1544 O O . LEU A 1 199 ? -24.382 10.736 40.403 1.00 75.94 199 LEU A O 1
ATOM 1548 N N . THR A 1 200 ? -23.459 12.716 39.901 1.00 78.81 200 THR A N 1
ATOM 1549 C CA . THR A 1 200 ? -22.128 12.365 40.418 1.00 78.81 200 THR A CA 1
ATOM 1550 C C . THR A 1 200 ? -22.161 12.096 41.926 1.00 78.81 200 THR A C 1
ATOM 1552 O O . THR A 1 200 ? -21.479 11.189 42.414 1.00 78.81 200 THR A O 1
ATOM 1555 N N . GLN A 1 201 ? -22.957 12.864 42.675 1.00 82.75 201 GLN A N 1
ATOM 1556 C CA . GLN A 1 201 ? -23.130 12.674 44.115 1.00 82.75 201 GLN A CA 1
ATOM 1557 C C . GLN A 1 201 ? -23.926 11.403 44.423 1.00 82.75 201 GLN A C 1
ATOM 1559 O O . GLN A 1 201 ? -23.509 10.627 45.282 1.00 82.75 201 GLN A O 1
ATOM 1564 N N . MET A 1 202 ? -25.012 11.156 43.690 1.00 84.75 202 MET A N 1
ATOM 1565 C CA . MET A 1 202 ? -25.831 9.954 43.825 1.00 84.75 202 MET A CA 1
ATOM 1566 C C . MET A 1 202 ? -25.036 8.690 43.484 1.00 84.75 202 MET A C 1
ATOM 1568 O O . MET A 1 202 ? -25.097 7.702 44.213 1.00 84.75 202 MET A O 1
ATOM 1572 N N . ARG A 1 203 ? -24.182 8.745 42.453 1.00 87.00 203 ARG A N 1
ATOM 1573 C CA . ARG A 1 203 ? -23.250 7.663 42.112 1.00 87.00 203 ARG A CA 1
ATOM 1574 C C . ARG A 1 203 ? -22.350 7.293 43.293 1.00 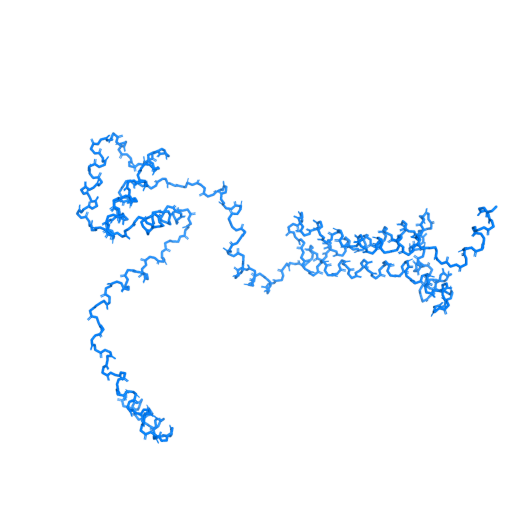87.00 203 ARG A C 1
ATOM 1576 O O . ARG A 1 203 ? -22.266 6.126 43.665 1.00 87.00 203 ARG A O 1
ATOM 1583 N N . ARG A 1 204 ? -21.696 8.293 43.897 1.00 87.38 204 ARG A N 1
ATOM 1584 C CA . ARG A 1 204 ? -20.806 8.091 45.056 1.00 87.38 204 ARG A CA 1
ATOM 1585 C C . ARG A 1 204 ? -21.568 7.583 46.278 1.00 87.38 204 ARG A C 1
ATOM 1587 O O . ARG A 1 204 ? -21.020 6.798 47.046 1.00 87.38 204 ARG A O 1
ATOM 1594 N N . PHE A 1 205 ? -22.801 8.046 46.472 1.00 88.19 205 PHE A N 1
ATOM 1595 C CA . PHE A 1 205 ? -23.670 7.569 47.540 1.00 88.19 205 PHE A CA 1
ATOM 1596 C C . PHE A 1 205 ? -24.008 6.086 47.354 1.00 88.19 205 PHE A C 1
ATOM 1598 O O . PHE A 1 205 ? -23.728 5.291 48.247 1.00 88.19 205 PHE A O 1
ATOM 1605 N N . ALA A 1 206 ? -24.502 5.697 46.177 1.00 88.56 206 ALA A N 1
ATOM 1606 C CA . ALA A 1 206 ? -24.829 4.308 45.866 1.00 88.56 206 ALA A CA 1
ATOM 1607 C C . ALA A 1 206 ? -23.610 3.379 45.996 1.00 88.56 206 ALA A C 1
ATOM 1609 O O . ALA A 1 206 ? -23.713 2.311 46.597 1.00 88.56 206 ALA A O 1
ATOM 1610 N N . GLU A 1 207 ? -22.439 3.804 45.510 1.00 92.19 207 GLU A N 1
ATOM 1611 C CA . GLU A 1 207 ? -21.182 3.059 45.656 1.00 92.19 207 GLU A CA 1
ATOM 1612 C C . GLU A 1 207 ? -20.838 2.807 47.132 1.00 92.19 207 GLU A C 1
ATOM 1614 O O . GLU A 1 207 ? -20.583 1.668 47.518 1.00 92.19 207 GLU A O 1
ATOM 1619 N N . ARG A 1 208 ? -20.885 3.843 47.981 1.00 90.00 208 ARG A N 1
ATOM 1620 C CA . ARG A 1 208 ? -20.584 3.720 49.419 1.00 90.00 208 ARG A CA 1
ATOM 1621 C C . ARG A 1 208 ? -21.595 2.848 50.154 1.00 90.00 208 ARG A C 1
ATOM 1623 O O . ARG A 1 208 ? -21.198 2.016 50.966 1.00 90.00 208 ARG A O 1
ATOM 1630 N N . THR A 1 209 ? -22.881 3.015 49.861 1.00 89.56 209 THR A N 1
ATOM 1631 C CA . THR A 1 209 ? -23.954 2.244 50.497 1.00 89.56 209 THR A CA 1
ATOM 1632 C C . THR A 1 209 ? -23.849 0.762 50.132 1.00 89.56 209 THR A C 1
ATOM 1634 O O . THR A 1 209 ? -23.969 -0.104 50.998 1.00 89.56 209 THR A O 1
ATOM 1637 N N . MET A 1 210 ? -23.543 0.443 48.871 1.00 88.88 210 MET A N 1
ATOM 1638 C CA . MET A 1 210 ? -23.335 -0.943 48.444 1.00 88.88 210 MET A CA 1
ATOM 1639 C C . MET A 1 210 ? -22.003 -1.524 48.932 1.00 88.88 210 MET A C 1
ATOM 1641 O O . MET A 1 210 ? -21.938 -2.723 49.218 1.00 88.88 210 MET A O 1
ATOM 1645 N N . ALA A 1 211 ? -20.962 -0.702 49.101 1.00 89.81 211 ALA A N 1
ATOM 1646 C CA . ALA A 1 211 ? -19.653 -1.149 49.578 1.00 89.81 211 ALA A CA 1
ATOM 1647 C C . ALA A 1 211 ? -19.713 -1.839 50.950 1.00 89.81 211 ALA A C 1
ATOM 1649 O O . ALA A 1 211 ? -18.939 -2.762 51.189 1.00 89.81 211 ALA A O 1
ATOM 1650 N N . GLY A 1 212 ? -20.662 -1.461 51.815 1.00 85.38 212 GLY A N 1
ATOM 1651 C CA . GLY A 1 212 ? -20.868 -2.110 53.116 1.00 85.38 212 GLY A CA 1
ATOM 1652 C C . GLY A 1 212 ? -21.352 -3.566 53.044 1.00 85.38 212 GLY A C 1
ATOM 1653 O O . GLY A 1 212 ? -21.276 -4.276 54.041 1.00 85.38 212 GLY A O 1
ATOM 1654 N N . SER A 1 213 ? -21.835 -4.023 51.885 1.00 85.81 213 SER A N 1
ATOM 1655 C CA . SER A 1 213 ? -22.375 -5.381 51.690 1.00 85.81 213 SER A CA 1
ATOM 1656 C C . SER A 1 213 ? -21.630 -6.196 50.628 1.00 85.81 213 SER A C 1
ATOM 1658 O O . SER A 1 213 ? -21.457 -7.398 50.804 1.00 85.81 213 SER A O 1
ATOM 1660 N N . VAL A 1 214 ? -21.164 -5.553 49.548 1.00 80.44 214 VAL A N 1
ATOM 1661 C CA . VAL A 1 214 ? -20.484 -6.205 48.410 1.00 80.44 214 VAL A CA 1
ATOM 1662 C C . VAL A 1 214 ? -18.983 -5.863 48.362 1.00 80.44 214 VAL A C 1
ATOM 1664 O O . VAL A 1 214 ? -18.220 -6.501 47.643 1.00 80.44 214 VAL A O 1
ATOM 1667 N N . GLY A 1 215 ? -18.521 -4.882 49.145 1.00 78.94 215 GLY A N 1
ATOM 1668 C CA . GLY A 1 215 ? -17.151 -4.362 49.104 1.00 78.94 215 GLY A CA 1
ATOM 1669 C C . GLY A 1 215 ? -16.975 -3.201 48.117 1.00 78.94 215 GLY A C 1
ATOM 1670 O O . GLY A 1 215 ? -17.708 -3.074 47.137 1.00 78.94 215 GLY A O 1
ATOM 1671 N N . ALA A 1 216 ? -15.994 -2.330 48.376 1.00 83.31 216 ALA A N 1
ATOM 1672 C CA . ALA A 1 216 ? -15.821 -1.066 47.648 1.00 83.31 216 ALA A CA 1
ATOM 1673 C C . ALA A 1 216 ? -15.515 -1.240 46.149 1.00 83.31 216 ALA A C 1
ATOM 1675 O O . ALA A 1 216 ? -16.134 -0.587 45.311 1.00 83.31 216 ALA A O 1
ATOM 1676 N N . ALA A 1 217 ? -14.594 -2.142 45.793 1.00 76.44 217 ALA A N 1
ATOM 1677 C CA . ALA A 1 217 ? -14.217 -2.352 44.393 1.00 76.44 217 ALA A CA 1
ATOM 1678 C C . ALA A 1 217 ? -15.354 -2.977 43.550 1.00 76.44 217 ALA A C 1
ATOM 1680 O O . ALA A 1 217 ? -15.661 -2.426 42.491 1.00 76.44 217 ALA A O 1
ATOM 1681 N N . PRO A 1 218 ? -16.044 -4.044 44.008 1.00 77.44 218 PRO A N 1
ATOM 1682 C CA . PRO A 1 218 ? -17.216 -4.572 43.307 1.00 77.44 218 PRO A CA 1
ATOM 1683 C C . PRO A 1 218 ? -18.369 -3.568 43.200 1.00 77.44 218 PRO A C 1
ATOM 1685 O O . PRO A 1 218 ? -18.983 -3.459 42.141 1.00 77.44 218 PRO A O 1
ATOM 1688 N N . ALA A 1 219 ? -18.640 -2.795 44.259 1.00 84.50 219 ALA A N 1
ATOM 1689 C CA . ALA A 1 219 ? -19.698 -1.786 44.253 1.00 84.50 219 ALA A CA 1
ATOM 1690 C C . ALA A 1 219 ? -19.473 -0.727 43.166 1.00 84.50 219 ALA A C 1
ATOM 1692 O O . ALA A 1 219 ? -20.401 -0.402 42.426 1.00 84.50 219 ALA A O 1
ATOM 1693 N N . ARG A 1 220 ? -18.236 -0.242 43.016 1.00 81.19 220 ARG A N 1
ATOM 1694 C CA . ARG A 1 220 ? -17.878 0.736 41.982 1.00 81.19 220 ARG A CA 1
ATOM 1695 C C . ARG A 1 220 ? -18.139 0.215 40.571 1.00 81.19 220 ARG A C 1
ATOM 1697 O O . ARG A 1 220 ? -18.764 0.907 39.774 1.00 81.19 220 ARG A O 1
ATOM 1704 N N . ILE A 1 221 ? -17.717 -1.019 40.293 1.00 80.31 221 ILE A N 1
ATOM 1705 C CA . ILE A 1 221 ? -17.904 -1.664 38.984 1.00 80.31 221 ILE A CA 1
ATOM 1706 C C . ILE A 1 221 ? -19.395 -1.818 38.661 1.00 80.31 221 ILE A C 1
ATOM 1708 O O . ILE A 1 221 ? -19.810 -1.553 37.537 1.00 80.31 221 ILE A O 1
ATOM 1712 N N . ILE A 1 222 ? -20.214 -2.212 39.641 1.00 82.50 222 ILE A N 1
ATOM 1713 C CA . ILE A 1 222 ? -21.663 -2.385 39.465 1.00 82.50 222 ILE A CA 1
ATOM 1714 C C . ILE A 1 222 ? -22.341 -1.057 39.112 1.00 82.50 222 ILE A C 1
ATOM 1716 O O . ILE A 1 222 ? -23.150 -1.015 38.184 1.00 82.50 222 ILE A O 1
ATOM 1720 N N . VAL A 1 223 ? -22.014 0.026 39.826 1.00 85.75 223 VAL A N 1
ATOM 1721 C CA . VAL A 1 223 ? -22.607 1.343 39.555 1.00 85.75 223 VAL A CA 1
ATOM 1722 C C . VAL A 1 223 ? -22.141 1.888 38.207 1.00 85.75 223 VAL A C 1
ATOM 1724 O O . VAL A 1 223 ? -22.973 2.355 37.432 1.00 85.75 223 VAL A O 1
ATOM 1727 N N . ASP A 1 224 ? -20.843 1.812 37.902 1.00 81.75 224 ASP A N 1
ATOM 1728 C CA . ASP A 1 224 ? -20.312 2.306 36.628 1.00 81.75 224 ASP A CA 1
ATOM 1729 C C . ASP A 1 224 ? -20.917 1.519 35.445 1.00 81.75 224 ASP A C 1
ATOM 1731 O O . ASP A 1 224 ? -21.408 2.136 34.503 1.00 81.75 224 ASP A O 1
ATOM 1735 N N . ASN A 1 225 ? -21.025 0.186 35.533 1.00 77.25 225 ASN A N 1
ATOM 1736 C CA . ASN A 1 225 ? -21.668 -0.631 34.494 1.00 77.25 225 ASN A CA 1
ATOM 1737 C C . ASN A 1 225 ? -23.161 -0.325 34.323 1.00 77.25 225 ASN A C 1
ATOM 1739 O O . ASN A 1 225 ? -23.646 -0.282 33.193 1.00 77.25 225 ASN A O 1
ATOM 1743 N N . TYR A 1 226 ? -23.895 -0.099 35.417 1.00 80.50 226 TYR A N 1
ATOM 1744 C CA . TYR A 1 226 ? -25.312 0.270 35.358 1.00 80.50 226 TYR A CA 1
ATOM 1745 C C . TYR A 1 226 ? -25.527 1.619 34.653 1.00 80.50 226 TYR A C 1
ATOM 1747 O O . TYR A 1 226 ? -26.463 1.783 33.870 1.00 80.50 226 TYR A O 1
ATOM 1755 N N . LEU A 1 227 ? -24.635 2.583 34.893 1.00 76.44 227 LEU A N 1
ATOM 1756 C CA . LEU A 1 227 ? -24.673 3.889 34.235 1.00 76.44 227 LEU A CA 1
ATOM 1757 C C . LEU A 1 227 ? -24.240 3.812 32.766 1.00 76.44 227 LEU A C 1
ATOM 1759 O O . LEU A 1 227 ? -24.826 4.491 31.923 1.00 76.44 227 LEU A O 1
ATOM 1763 N N . SER A 1 228 ? -23.255 2.970 32.447 1.00 67.38 228 SER A N 1
ATOM 1764 C CA . SER A 1 228 ? -22.789 2.739 31.077 1.00 67.38 228 SER A CA 1
ATOM 1765 C C . SER A 1 228 ? -23.805 1.976 30.221 1.00 67.38 228 SER A C 1
ATOM 1767 O O . SER A 1 228 ? -23.940 2.282 29.035 1.00 67.38 228 SER A O 1
ATOM 1769 N N . SER A 1 229 ? -24.556 1.024 30.792 1.00 63.62 229 SER A N 1
ATOM 1770 C CA . SER A 1 229 ? -25.532 0.235 30.026 1.00 63.62 229 SER A CA 1
ATOM 1771 C C . SER A 1 229 ? -26.751 1.051 29.596 1.00 63.62 229 SER A C 1
ATOM 1773 O O . SER A 1 229 ? -27.298 0.802 28.534 1.00 63.62 229 SER A O 1
ATOM 1775 N N . ARG A 1 230 ? -27.137 2.103 30.328 1.00 58.16 230 ARG A N 1
ATOM 1776 C CA . ARG A 1 230 ? -28.277 2.974 29.969 1.00 58.16 230 ARG A CA 1
ATOM 1777 C C . ARG A 1 230 ? -28.045 3.861 28.733 1.00 58.16 230 ARG A C 1
ATOM 1779 O O . ARG A 1 230 ? -28.976 4.526 28.287 1.00 58.16 230 ARG A O 1
ATOM 1786 N N . GLY A 1 231 ? -26.837 3.852 28.160 1.00 49.91 231 GLY A N 1
ATOM 1787 C CA . GLY A 1 231 ? -26.517 4.441 26.850 1.00 49.91 231 GLY A CA 1
ATOM 1788 C C . GLY A 1 231 ? -26.483 3.435 25.688 1.00 49.91 231 GLY A C 1
ATOM 1789 O O . GLY A 1 231 ? -26.222 3.820 24.545 1.00 49.91 231 GLY A O 1
ATOM 1790 N N . SER A 1 232 ? -26.732 2.151 25.954 1.00 42.28 232 SER A N 1
ATOM 1791 C CA . SER A 1 232 ? -26.737 1.079 24.962 1.00 42.28 232 SER A CA 1
ATOM 1792 C C . SER A 1 232 ? -28.022 0.280 25.119 1.00 42.28 232 SER A C 1
ATOM 1794 O O . SER A 1 232 ? -28.287 -0.258 26.186 1.00 42.28 232 SER A O 1
ATOM 1796 N N . THR A 1 233 ? -28.854 0.216 24.084 1.00 41.00 233 THR A N 1
ATOM 1797 C CA . THR A 1 233 ? -30.046 -0.633 24.084 1.00 41.00 233 THR A CA 1
ATOM 1798 C C . THR A 1 233 ? -29.620 -2.085 24.300 1.00 41.00 233 THR A C 1
ATOM 1800 O O . THR A 1 233 ? -29.187 -2.748 23.366 1.00 41.00 233 THR A O 1
ATOM 1803 N N . MET A 1 234 ? -29.691 -2.547 25.544 1.00 34.16 234 MET A N 1
ATOM 1804 C CA . MET A 1 234 ? -29.624 -3.953 25.918 1.00 34.16 234 MET A CA 1
ATOM 1805 C C . MET A 1 234 ? -30.436 -4.143 27.203 1.00 34.16 234 MET A C 1
ATOM 1807 O O . MET A 1 234 ? -29.909 -4.352 28.297 1.00 34.16 234 MET A O 1
ATOM 1811 N N . GLU A 1 235 ? -31.753 -4.004 27.060 1.00 44.38 235 GLU A N 1
ATOM 1812 C CA . GLU A 1 235 ? -32.674 -4.833 27.839 1.00 44.38 235 GLU A CA 1
ATOM 1813 C C . GLU A 1 235 ? -32.320 -6.308 27.502 1.00 44.38 235 GLU A C 1
ATOM 1815 O O . GLU A 1 235 ? -31.968 -6.596 26.359 1.00 44.38 235 GLU A O 1
ATOM 1820 N N . ASP A 1 236 ? -32.358 -7.209 28.489 1.00 44.28 236 ASP A N 1
ATOM 1821 C CA . ASP A 1 236 ? -32.162 -8.675 28.376 1.00 44.28 236 ASP A CA 1
ATOM 1822 C C . ASP A 1 236 ? -30.750 -9.301 28.429 1.00 44.28 236 ASP A C 1
ATOM 1824 O O . ASP A 1 236 ? -30.459 -10.269 27.731 1.00 44.28 236 ASP A O 1
ATOM 1828 N N . VAL A 1 237 ? -29.887 -8.889 29.370 1.00 42.38 237 VAL A N 1
ATOM 1829 C CA . VAL A 1 237 ? -28.812 -9.794 29.879 1.00 42.38 237 VAL A CA 1
ATOM 1830 C C . VAL A 1 237 ? -28.811 -9.929 31.413 1.00 42.38 237 VAL A C 1
ATOM 1832 O O . VAL A 1 237 ? -28.033 -10.688 31.993 1.00 42.38 237 VAL A O 1
ATOM 1835 N N . LEU A 1 238 ? -29.728 -9.256 32.117 1.00 40.09 238 LEU A N 1
ATOM 1836 C CA . LEU A 1 238 ? -29.729 -9.230 33.585 1.00 40.09 238 LEU A CA 1
ATOM 1837 C C . LEU A 1 238 ? -30.519 -10.360 34.273 1.00 40.09 238 LEU A C 1
ATOM 1839 O O . LEU A 1 238 ? -30.763 -10.258 35.475 1.00 40.09 238 LEU A O 1
ATOM 1843 N N . ASP A 1 239 ? -30.869 -11.430 33.553 1.00 43.06 239 ASP A N 1
ATOM 1844 C CA . ASP A 1 239 ? -31.553 -12.609 34.121 1.00 43.06 239 ASP A CA 1
ATOM 1845 C C . ASP A 1 239 ? -30.620 -13.827 34.324 1.00 43.06 239 ASP A C 1
ATOM 1847 O O . ASP A 1 239 ? -30.928 -14.773 35.047 1.00 43.06 239 ASP A O 1
ATOM 1851 N N . ILE A 1 240 ? -29.397 -13.791 33.778 1.00 44.03 240 ILE A N 1
ATOM 1852 C CA . ILE A 1 240 ? -28.458 -14.926 33.885 1.00 44.03 240 ILE A CA 1
ATOM 1853 C C . ILE A 1 240 ? -27.674 -14.925 35.208 1.00 44.03 240 ILE A C 1
ATOM 1855 O O . ILE A 1 240 ? -27.324 -15.984 35.721 1.00 44.03 240 ILE A O 1
ATOM 1859 N N . PHE A 1 241 ? -27.435 -13.764 35.823 1.00 42.62 241 PHE A N 1
ATOM 1860 C CA . PHE A 1 241 ? -26.640 -13.692 37.061 1.00 42.62 241 PHE A CA 1
ATOM 1861 C C . PHE A 1 241 ? -27.471 -13.698 38.352 1.00 42.62 241 PHE A C 1
ATOM 1863 O O . PHE A 1 241 ? -26.921 -13.961 39.419 1.00 42.62 241 PHE A O 1
ATOM 1870 N N . GLY A 1 242 ? -28.790 -13.483 38.270 1.00 43.19 242 GLY A N 1
ATOM 1871 C CA . GLY A 1 242 ? -29.701 -13.630 39.414 1.00 43.19 242 GLY A CA 1
ATOM 1872 C C . GLY A 1 242 ? -30.035 -15.090 39.743 1.00 43.19 242 GLY A C 1
ATOM 1873 O O . GLY A 1 242 ? -30.239 -15.435 40.908 1.00 43.19 242 GLY A O 1
ATOM 1874 N N . SER A 1 243 ? -30.025 -15.971 38.739 1.00 40.69 243 SER A N 1
ATOM 1875 C CA . SER A 1 243 ? -30.361 -17.392 38.896 1.00 40.69 243 SER A CA 1
ATOM 1876 C C . SER A 1 243 ? -29.243 -18.220 39.546 1.00 40.69 243 SER A C 1
ATOM 1878 O O . SER A 1 243 ? -29.515 -19.223 40.208 1.00 40.69 243 SER A O 1
ATOM 1880 N N . VAL A 1 244 ? -27.984 -17.776 39.467 1.00 42.88 244 VAL A N 1
ATOM 1881 C CA . VAL A 1 244 ? -26.844 -18.525 40.027 1.00 42.88 244 VAL A CA 1
ATOM 1882 C C . VAL A 1 244 ? -26.735 -18.377 41.550 1.00 42.88 244 VAL A C 1
ATOM 1884 O O . VAL A 1 244 ? -26.273 -19.296 42.229 1.00 42.88 244 VAL A O 1
ATOM 1887 N N . THR A 1 245 ? -27.215 -17.279 42.142 1.00 41.12 245 THR A N 1
ATOM 1888 C CA . THR A 1 245 ? -27.089 -17.073 43.599 1.00 41.12 245 THR A CA 1
ATOM 1889 C C . THR A 1 245 ? -28.153 -17.823 44.417 1.00 41.12 245 THR A C 1
ATOM 1891 O O . THR A 1 245 ? -27.972 -18.015 45.620 1.00 41.12 245 THR A O 1
ATOM 1894 N N . ILE A 1 246 ? -29.220 -18.337 43.785 1.00 45.06 246 ILE A N 1
ATOM 1895 C CA . ILE A 1 246 ? -30.279 -19.116 44.463 1.00 45.06 246 ILE A CA 1
ATOM 1896 C C . ILE A 1 246 ? -29.963 -20.630 44.514 1.00 45.06 246 ILE A C 1
ATOM 1898 O O . ILE A 1 246 ? -30.532 -21.354 45.331 1.00 45.06 246 ILE A O 1
ATOM 1902 N N . SER A 1 247 ? -28.968 -21.131 43.770 1.00 42.34 247 SER A N 1
ATOM 1903 C CA . SER A 1 247 ? -28.654 -22.576 43.729 1.00 42.34 247 SER A CA 1
ATOM 1904 C C . SER A 1 247 ? -27.768 -23.094 44.882 1.00 42.34 247 SER A C 1
ATOM 1906 O O . SER A 1 247 ? -27.256 -24.212 44.851 1.00 42.34 247 SER A O 1
ATOM 1908 N N . ARG A 1 248 ? -27.612 -22.345 45.984 1.00 43.78 248 ARG A N 1
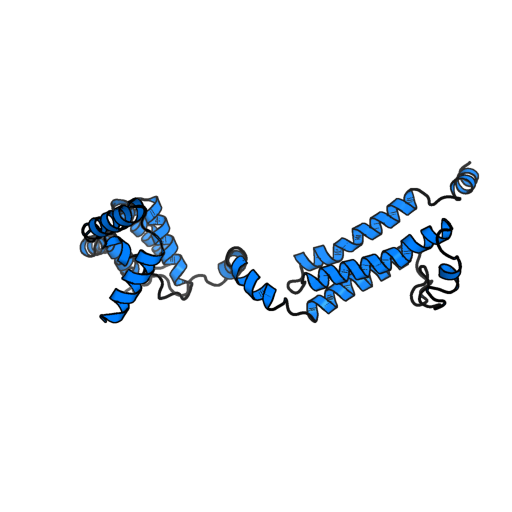ATOM 1909 C CA . ARG A 1 248 ? -26.874 -22.848 47.164 1.00 43.78 248 ARG A CA 1
ATOM 1910 C C . ARG A 1 248 ? -27.635 -23.897 47.994 1.00 43.78 248 ARG A C 1
ATOM 1912 O O . ARG A 1 248 ? -27.096 -24.381 48.986 1.00 43.78 248 ARG A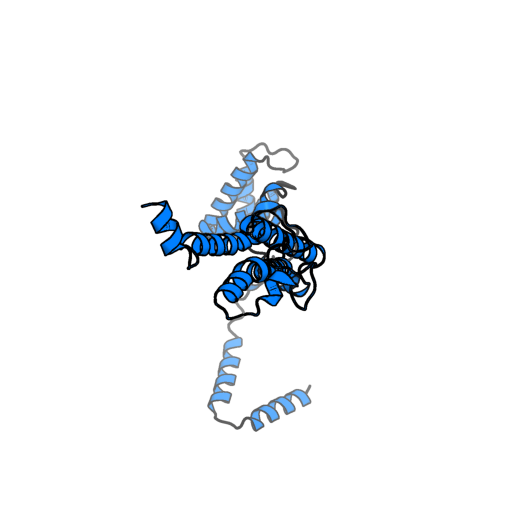 O 1
ATOM 1919 N N . LYS A 1 249 ? -28.854 -24.282 47.589 1.00 41.03 249 LYS A N 1
ATOM 1920 C CA . LYS A 1 249 ? -29.653 -25.344 48.236 1.00 41.03 249 LYS A CA 1
ATOM 1921 C C . LYS A 1 249 ? -29.830 -26.633 47.416 1.00 41.03 249 LYS A C 1
ATOM 1923 O O . LYS A 1 249 ? -30.289 -27.611 47.992 1.00 41.03 249 LYS A O 1
ATOM 1928 N N . ALA A 1 250 ? -29.424 -26.678 46.143 1.00 44.91 250 ALA A N 1
ATOM 1929 C CA . ALA A 1 250 ? -29.649 -27.840 45.265 1.00 44.91 250 ALA A CA 1
ATOM 1930 C C . ALA A 1 250 ? -28.460 -28.828 45.176 1.00 44.91 250 ALA A C 1
ATOM 1932 O O . ALA A 1 250 ? -28.575 -29.900 44.594 1.00 44.91 250 ALA A O 1
ATOM 1933 N N . GLY A 1 251 ? -27.316 -28.517 45.793 1.00 47.16 251 GLY A N 1
ATOM 1934 C CA . GLY A 1 251 ? -26.082 -29.309 45.677 1.00 47.16 251 GLY A CA 1
ATOM 1935 C C . GLY A 1 251 ? -26.009 -30.613 46.486 1.00 47.16 251 GLY A C 1
ATOM 1936 O O . GLY A 1 251 ? -24.914 -31.144 46.638 1.00 47.16 251 GLY A O 1
ATOM 1937 N N . ARG A 1 252 ? -27.111 -31.128 47.052 1.00 45.50 252 ARG A N 1
ATOM 1938 C CA . ARG A 1 252 ? -27.084 -32.370 47.857 1.00 45.50 252 ARG A CA 1
ATOM 1939 C C . ARG A 1 252 ? -27.569 -33.626 47.131 1.00 45.50 252 ARG A C 1
ATOM 1941 O O . ARG A 1 252 ? -27.204 -34.712 47.560 1.00 45.50 252 ARG A O 1
ATOM 1948 N N . GLU A 1 253 ? -28.286 -33.507 46.015 1.00 49.12 253 GLU A N 1
ATOM 1949 C CA . GLU A 1 253 ? -28.813 -34.681 45.291 1.00 49.12 253 GLU A CA 1
ATOM 1950 C C . GLU A 1 253 ? -27.909 -35.149 44.136 1.00 49.12 253 GLU A C 1
ATOM 1952 O O . GLU A 1 253 ? -27.921 -36.321 43.771 1.00 49.12 253 GLU A O 1
ATOM 1957 N N . GLN A 1 254 ? -27.031 -34.288 43.612 1.00 47.53 254 GLN A N 1
ATOM 1958 C CA . GLN A 1 254 ? -26.157 -34.630 42.478 1.00 47.53 254 GLN A CA 1
ATOM 1959 C C . GLN A 1 254 ? -24.896 -35.436 42.848 1.00 47.53 254 GLN A C 1
ATOM 1961 O O . GLN A 1 254 ? -24.205 -35.938 41.963 1.00 47.53 254 GLN A O 1
ATOM 1966 N N . LEU A 1 255 ? -24.603 -35.623 44.139 1.00 49.97 255 LEU A N 1
ATOM 1967 C CA . LEU A 1 255 ? -23.441 -36.403 44.591 1.00 49.97 255 LEU A CA 1
ATOM 1968 C C . LEU A 1 255 ? -23.645 -37.925 44.502 1.00 49.97 255 LEU A C 1
ATOM 1970 O O . LEU A 1 255 ? -22.661 -38.653 44.404 1.00 49.97 255 LEU A O 1
ATOM 1974 N N . GLY A 1 256 ? -24.890 -38.415 44.475 1.00 55.41 256 GLY A N 1
ATOM 1975 C CA . GLY A 1 256 ? -25.167 -39.851 44.327 1.00 55.41 256 GLY A CA 1
ATOM 1976 C C . GLY A 1 256 ? -24.912 -40.362 42.906 1.00 55.41 256 GLY A C 1
ATOM 1977 O O . GLY A 1 256 ? -24.298 -41.408 42.711 1.00 55.41 256 GLY A O 1
ATOM 1978 N N . VAL A 1 257 ? -25.312 -39.576 41.904 1.00 55.75 257 VAL A N 1
ATOM 1979 C CA . VAL A 1 257 ? -25.233 -39.962 40.485 1.00 55.75 257 VAL A CA 1
ATOM 1980 C C . VAL A 1 257 ? -23.786 -39.981 39.984 1.00 55.75 257 VAL A C 1
ATOM 1982 O O . VAL A 1 257 ? -23.409 -40.855 39.205 1.00 55.75 257 VAL A O 1
ATOM 1985 N N . LEU A 1 258 ? -22.940 -39.071 40.481 1.00 55.50 258 LEU A N 1
ATOM 1986 C CA . LEU A 1 258 ? -21.522 -39.045 40.120 1.00 55.50 258 LEU A CA 1
ATOM 1987 C C . LEU A 1 258 ? -20.764 -40.253 40.697 1.00 55.50 258 LEU A C 1
ATOM 1989 O O . LEU A 1 258 ? -19.855 -40.774 40.054 1.00 55.50 258 LEU A O 1
ATOM 1993 N N . HIS A 1 259 ? -21.149 -40.730 41.885 1.00 54.59 259 HIS A N 1
ATOM 1994 C CA . HIS A 1 259 ? -20.536 -41.913 42.493 1.00 54.59 259 HIS A CA 1
ATOM 1995 C C . HIS A 1 259 ? -20.890 -43.199 41.733 1.00 54.59 259 HIS A C 1
ATOM 1997 O O . HIS A 1 259 ? -20.011 -44.029 41.502 1.00 54.59 259 HIS A O 1
ATOM 2003 N N . GLU A 1 260 ? -22.131 -43.319 41.255 1.00 56.59 260 GLU A N 1
ATOM 2004 C CA . GLU A 1 260 ? -22.572 -44.491 40.491 1.00 56.59 260 GLU A CA 1
ATOM 2005 C C . GLU A 1 260 ? -21.942 -44.536 39.090 1.00 56.59 260 GLU A C 1
ATOM 2007 O O . GLU A 1 260 ? -21.425 -45.572 38.669 1.00 56.59 260 GLU A O 1
ATOM 2012 N N . ALA A 1 261 ? -21.854 -43.388 38.407 1.00 54.38 261 ALA A N 1
ATOM 2013 C CA . ALA A 1 261 ? -21.179 -43.290 37.111 1.00 54.38 261 ALA A CA 1
ATOM 2014 C C . ALA A 1 261 ? -19.677 -43.626 37.208 1.00 54.38 261 ALA A C 1
ATOM 2016 O O . ALA A 1 261 ? -19.130 -44.303 36.337 1.00 54.38 261 ALA A O 1
ATOM 2017 N N . THR A 1 262 ? -19.013 -43.220 38.296 1.00 55.00 262 THR A N 1
ATOM 2018 C CA . THR A 1 262 ? -17.584 -43.512 38.504 1.00 55.00 262 THR A CA 1
ATOM 2019 C C . THR A 1 262 ? -17.349 -44.994 38.823 1.00 55.00 262 THR A C 1
ATOM 2021 O O . THR A 1 262 ? -16.351 -45.571 38.390 1.00 55.00 262 THR A O 1
ATOM 2024 N N . ARG A 1 263 ? -18.289 -45.649 39.520 1.00 57.50 263 ARG A N 1
ATOM 2025 C CA . ARG A 1 263 ? -18.220 -47.084 39.835 1.00 57.50 263 ARG A CA 1
ATOM 2026 C C . ARG A 1 263 ? -18.424 -47.968 38.602 1.00 57.50 263 ARG A C 1
ATOM 2028 O O . ARG A 1 263 ? -17.748 -48.987 38.472 1.00 57.50 263 ARG A O 1
ATOM 2035 N N . ILE A 1 264 ? -19.301 -47.562 37.683 1.00 55.22 264 ILE A N 1
ATOM 2036 C CA . ILE A 1 264 ? -19.550 -48.282 36.425 1.00 55.22 264 ILE A CA 1
ATOM 2037 C C . ILE A 1 264 ? -18.312 -48.222 35.520 1.00 55.22 264 ILE A C 1
ATOM 2039 O O . ILE A 1 264 ? -17.870 -49.257 35.024 1.00 55.22 264 ILE A O 1
ATOM 2043 N N . VAL A 1 265 ? -17.678 -47.050 35.399 1.00 56.81 265 VAL A N 1
ATOM 2044 C CA . VAL A 1 265 ? -16.453 -46.865 34.597 1.00 56.81 265 VAL A CA 1
ATOM 2045 C C . VAL A 1 265 ? -15.245 -47.609 35.191 1.00 56.81 265 VAL A C 1
ATOM 2047 O O . VAL A 1 265 ? -14.409 -48.114 34.445 1.00 56.81 265 VAL A O 1
ATOM 2050 N N . ALA A 1 266 ? -15.165 -47.751 36.518 1.00 55.81 266 ALA A N 1
ATOM 2051 C CA . ALA A 1 266 ? -14.069 -48.459 37.187 1.00 55.81 266 ALA A CA 1
ATOM 2052 C C . ALA A 1 266 ? -14.152 -50.000 37.103 1.00 55.81 266 ALA A C 1
ATOM 2054 O O . ALA A 1 266 ? -13.177 -50.678 37.421 1.00 55.81 266 ALA A O 1
ATOM 2055 N N . SER A 1 267 ? -15.288 -50.569 36.684 1.00 55.31 267 SER A N 1
ATOM 2056 C CA . SER A 1 267 ? -15.492 -52.029 36.643 1.00 55.31 267 SER A CA 1
ATOM 2057 C C . SER A 1 267 ? -14.967 -52.733 35.381 1.00 55.31 267 SER A C 1
ATOM 2059 O O . SER A 1 267 ? -15.036 -53.957 35.304 1.00 55.31 267 SER A O 1
ATOM 2061 N N . GLY A 1 268 ? -14.397 -51.998 34.416 1.00 55.12 268 GLY A N 1
ATOM 2062 C CA . GLY A 1 268 ? -13.734 -52.594 33.246 1.00 55.12 268 GLY A CA 1
ATOM 2063 C C . GLY A 1 268 ? -14.659 -53.422 32.345 1.00 55.12 268 GLY A C 1
ATOM 2064 O O . GLY A 1 268 ? -14.216 -54.410 31.765 1.00 55.12 268 GLY A O 1
ATOM 2065 N N . ALA A 1 269 ? -15.937 -53.050 32.246 1.00 56.59 269 ALA A N 1
ATOM 2066 C CA . ALA A 1 269 ? -16.907 -53.735 31.401 1.00 56.59 269 ALA A CA 1
ATOM 2067 C C . ALA A 1 269 ? -16.931 -53.159 29.977 1.00 56.59 269 ALA A C 1
ATOM 2069 O O . ALA A 1 269 ? -16.870 -51.947 29.770 1.00 56.59 269 ALA A O 1
ATOM 2070 N N . ASP A 1 270 ? -17.019 -54.070 29.011 1.00 57.91 270 ASP A N 1
ATOM 2071 C CA . ASP A 1 270 ? -16.893 -53.829 27.578 1.00 57.91 270 ASP A CA 1
ATOM 2072 C C . ASP A 1 270 ? -17.911 -52.797 27.056 1.00 57.91 270 ASP A C 1
ATOM 2074 O O . ASP A 1 270 ? -19.090 -52.807 27.427 1.00 57.91 270 ASP A O 1
ATOM 2078 N N . LEU A 1 271 ? -17.461 -51.911 26.163 1.00 57.91 271 LEU A N 1
ATOM 2079 C CA . LEU A 1 271 ? -18.207 -50.755 25.636 1.00 57.91 271 LEU A CA 1
ATOM 2080 C C . LEU A 1 271 ? -19.551 -51.168 24.995 1.00 57.91 271 LEU A C 1
ATOM 2082 O O . LEU A 1 271 ? -20.502 -50.384 24.944 1.00 57.91 271 LEU A O 1
ATOM 2086 N N . GLN A 1 272 ? -19.648 -52.423 24.547 1.00 56.62 272 GLN A N 1
ATOM 2087 C CA . GLN A 1 272 ? -20.865 -53.022 23.998 1.00 56.62 272 GLN A CA 1
ATOM 2088 C C . GLN A 1 272 ? -21.984 -53.210 25.038 1.00 56.62 272 GLN A C 1
ATOM 2090 O O . GLN A 1 272 ? -23.159 -53.061 24.692 1.00 56.62 272 GLN A O 1
ATOM 2095 N N . ALA A 1 273 ? -21.661 -53.465 26.311 1.00 58.00 273 ALA A N 1
ATOM 2096 C CA . ALA A 1 273 ? -22.664 -53.596 27.373 1.00 58.00 273 ALA A CA 1
ATOM 2097 C C . ALA A 1 273 ? -23.306 -52.240 27.715 1.00 58.00 273 ALA A C 1
ATOM 2099 O O . ALA A 1 273 ? -24.513 -52.158 27.942 1.00 58.00 273 ALA A O 1
ATOM 2100 N N . ILE A 1 274 ? -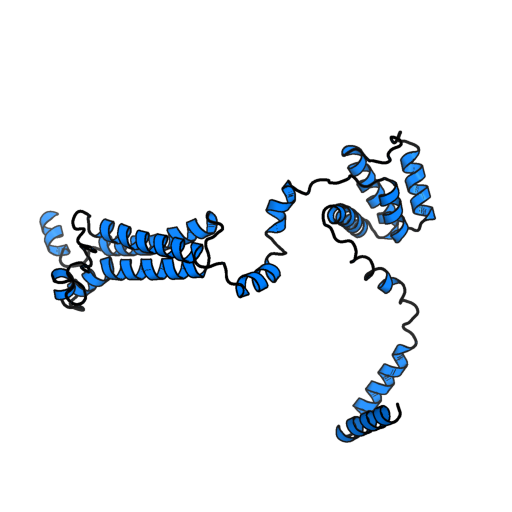22.511 -51.165 27.667 1.00 61.00 274 ILE A N 1
ATOM 2101 C CA . ILE A 1 274 ? -22.967 -49.791 27.919 1.00 61.00 274 ILE A CA 1
ATOM 2102 C C . ILE A 1 274 ? -23.924 -49.334 26.811 1.00 61.00 274 ILE A C 1
ATOM 2104 O O . ILE A 1 274 ? -25.003 -48.817 27.102 1.00 61.00 274 ILE A O 1
ATOM 2108 N N . PHE A 1 275 ? -23.579 -49.580 25.543 1.00 63.00 275 PHE A N 1
ATOM 2109 C CA . PHE A 1 275 ? -24.466 -49.254 24.421 1.00 63.00 275 PHE A CA 1
ATOM 2110 C C . PHE A 1 275 ? -25.771 -50.057 24.445 1.00 63.00 275 PHE A C 1
ATOM 2112 O O . PHE A 1 275 ? -26.831 -49.504 24.156 1.00 63.00 275 PHE A O 1
ATOM 2119 N N . SER A 1 276 ? -25.711 -51.328 24.847 1.00 66.31 276 SER A N 1
ATOM 2120 C CA . SER A 1 276 ? -26.901 -52.180 24.958 1.00 66.31 276 SER A CA 1
ATOM 2121 C C . SER A 1 276 ? -27.839 -51.710 26.079 1.00 66.31 276 SER A C 1
ATOM 2123 O O . SER A 1 276 ? -29.046 -51.630 25.870 1.00 66.31 276 SER A O 1
ATOM 2125 N N . GLY A 1 277 ? -27.300 -51.311 27.238 1.00 69.50 277 GLY A N 1
ATOM 2126 C CA . GLY A 1 277 ? -28.102 -50.790 28.353 1.00 69.50 277 GLY A CA 1
ATOM 2127 C C . GLY A 1 277 ? -28.778 -49.447 28.056 1.00 69.50 277 GLY A C 1
ATOM 2128 O O . GLY A 1 277 ? -29.919 -49.227 28.456 1.00 69.50 277 GLY A O 1
ATOM 2129 N N . ILE A 1 278 ? -28.110 -48.562 27.306 1.00 68.50 278 ILE A N 1
ATOM 2130 C CA . ILE A 1 278 ? -28.688 -47.275 26.882 1.00 68.50 278 ILE A CA 1
ATOM 2131 C C . ILE A 1 278 ? -29.805 -47.485 25.847 1.00 68.50 278 ILE A C 1
ATOM 2133 O O . ILE A 1 278 ? -30.828 -46.803 25.902 1.00 68.50 278 ILE A O 1
ATOM 2137 N N . LEU A 1 279 ? -29.643 -48.446 24.931 1.00 66.50 279 LEU A N 1
ATOM 2138 C CA . LEU A 1 279 ? -30.672 -48.783 23.941 1.00 66.50 279 LEU A CA 1
ATOM 2139 C C . LEU A 1 279 ? -31.912 -49.434 24.573 1.00 66.50 279 LEU A C 1
ATOM 2141 O O . LEU A 1 279 ? -33.026 -49.151 24.138 1.00 66.50 279 LEU A O 1
ATOM 2145 N N . GLU A 1 280 ? -31.744 -50.246 25.619 1.00 69.81 280 GLU A N 1
ATOM 2146 C CA . GLU A 1 280 ? -32.866 -50.854 26.349 1.00 69.81 280 GLU A CA 1
ATOM 2147 C C . GLU A 1 280 ? -33.675 -49.800 27.132 1.00 69.81 280 GLU A C 1
ATOM 2149 O O . GLU A 1 280 ? -34.906 -49.832 27.136 1.00 69.81 280 GLU A O 1
ATOM 2154 N N . LEU A 1 281 ? -32.999 -48.808 27.727 1.00 64.19 281 LEU A N 1
ATOM 2155 C CA . LEU A 1 281 ? -33.641 -47.694 28.440 1.00 64.19 281 LEU A CA 1
ATOM 2156 C C . LEU A 1 281 ? -34.428 -46.761 27.508 1.00 64.19 281 LEU A C 1
ATOM 2158 O O . LEU A 1 281 ? -35.491 -46.277 27.888 1.00 64.19 281 LEU A O 1
ATOM 2162 N N . LEU A 1 282 ? -33.945 -46.545 26.282 1.00 59.22 282 LEU A N 1
ATOM 2163 C CA . LEU A 1 282 ? -34.660 -45.769 25.261 1.00 59.22 282 LEU A CA 1
ATOM 2164 C C . LEU A 1 282 ? -35.867 -46.506 24.669 1.00 59.22 282 LEU A C 1
ATOM 2166 O O . LEU A 1 282 ? -36.719 -45.873 24.056 1.00 59.22 282 LEU A O 1
ATOM 2170 N N . ARG A 1 283 ? -35.951 -47.828 24.843 1.00 59.72 283 ARG A N 1
ATOM 2171 C CA . ARG A 1 283 ? -37.064 -48.649 24.350 1.00 59.72 283 ARG A CA 1
ATOM 2172 C C . ARG A 1 283 ? -38.228 -48.752 25.350 1.00 59.72 283 ARG A C 1
ATOM 2174 O O . ARG A 1 283 ? -39.305 -49.205 24.972 1.00 59.72 283 ARG A O 1
ATOM 2181 N N . 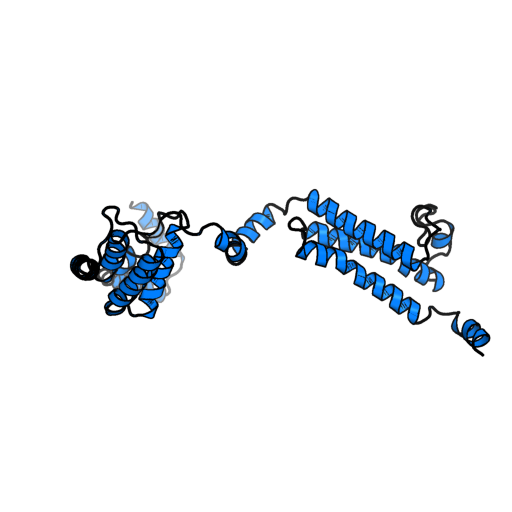GLN A 1 284 ? -38.023 -48.362 26.610 1.00 57.69 284 GLN A N 1
ATOM 2182 C CA . GLN A 1 284 ? -39.056 -48.372 27.659 1.00 57.69 284 GLN A CA 1
ATOM 2183 C C . GLN A 1 284 ? -39.701 -46.997 27.928 1.00 57.69 284 GLN A C 1
ATOM 2185 O O . GLN A 1 284 ? -40.519 -46.887 28.842 1.00 57.69 284 GLN A O 1
ATOM 2190 N N . GLN A 1 285 ? -39.372 -45.973 27.132 1.00 46.25 285 GLN A N 1
ATOM 2191 C CA . GLN A 1 285 ? -40.152 -44.733 27.014 1.00 46.25 285 GLN A CA 1
ATOM 2192 C C . GLN A 1 285 ? -40.970 -44.742 25.724 1.00 46.25 285 GLN A C 1
ATOM 2194 O O . GLN A 1 285 ? -42.086 -44.180 25.756 1.00 46.25 285 GLN A O 1
#

pLDDT: mean 72.5, std 17.95, range [34.16, 96.44]

Mean predicted aligned error: 21.06 Å

Sequence (285 aa):
VSYLFYRLVSDGPTLVNIGLISFVAASQFAPVLLGGLFWRRANLKGAAAGLTCGALVWFFTLVVPELVRAGWVDEGVLSRGLFGWSWLRPQALFGLEALPWLAHALFWSLLFNIGALAVLSLLTEAGAHERDQAEKFRGTFAETAAAEKQKRFSRAPTVMEFAGLMAKFIGRQKAHEAVAGYLENKEIDERGSLAETELTQMRRFAERTMAGSVGAAPARIIVDNYLSSRGSTMEDVLDIFGSVTISRKAGREQLGVLHEATRIVASGADLQAIFSGILELLRQQ

Secondary structure (DSSP, 8-state):
-HHHHHHHHTTS--HHHHHHHHHHHHHTTHHHHHHHHH-TT--HHHHHHHHHHHHHHHIIIIIHHHHHHTTSS-THHHHT-GGG-TTEETTEETT--SS-HHHHHHHHHHHHHHHHHHHHHHHS---HHHHHHHHHHTTTTSHHHHHTTT-S-S-PPBHHHHHHHHHHHH-HHHHHHHHHHHHTT----TT-BPPHHHHHHHHHHHHHHHHHHH-HHHHHHHHHHHHHHTTS---SSTTTTTTTTTGGGSTTSHHHHHHHHHHHHHTT--HHHHHHHHHHHHH--

Foldseek 3Di:
DVVVCCVVVVLADDPVLVVLLVVLLVCLCVLLVCCVVPPPLQDPQLQVQLNVQLVVLSCLQRVVVNCVSVVNDPPCCQVQNDVSPNCNHSQQNNNNNPDDSSCVSSVRSNCSSNVSRVVCSVVDDRDPVCVVVCVVVVVPPDCCPPVVVPLPPPAQDFLVVLLVLLCVFPNNVLSVVLSVVVPVPDDDDPVRGDDPVRSVVSLVSSLVSNCVGPNNVVSNVSSVVVVVCVSPPDDPPPPPVVVVVPCPPVPPPVVVVVVVVVVVVVPPDDPVVVVVVVVVVVVVD

Radius of gyration: 37.11 Å; Cα contacts (8 Å, |Δi|>4): 223; chains: 1; bounding box: 83×74×84 Å

Solvent-accessible surface area (backbone atoms only — not comparable to full-atom values): 16308 Å² total; per-residue (Å²): 106,70,72,57,49,52,66,71,56,57,88,48,86,48,74,64,55,59,50,50,56,50,49,52,57,59,53,55,51,49,57,48,55,51,31,64,74,73,35,92,58,55,36,71,67,6,40,53,46,6,44,51,46,15,50,52,44,33,39,46,29,57,47,45,59,54,36,28,75,71,67,78,39,68,67,56,36,69,75,33,5,56,97,64,36,63,45,50,10,44,66,22,53,76,65,50,65,91,46,59,60,69,57,45,27,48,48,53,13,48,49,42,16,48,47,37,23,51,51,40,16,68,74,42,68,79,45,74,73,50,48,61,52,43,56,76,63,46,78,78,70,60,55,64,78,64,47,66,78,73,54,73,73,93,67,65,70,33,67,66,55,54,33,54,58,41,20,78,75,68,34,60,67,58,21,50,54,53,48,50,65,60,45,76,82,46,94,71,64,98,77,50,64,47,52,78,72,50,44,58,51,51,50,54,48,52,25,57,64,38,19,79,74,66,34,59,71,58,21,44,53,52,53,53,50,58,63,58,44,78,63,46,100,65,87,89,70,80,68,68,70,65,59,64,74,68,54,84,78,62,77,76,69,64,60,59,60,56,54,52,56,53,54,59,68,71,64,76,69,60,72,67,58,57,55,51,54,54,54,54,58,66,70,76,111